Protein AF-R6WRR3-F1 (afdb_monomer_lite)

Sequence (353 aa):
MALAALALTGCIKGSDGVSEEYRRVQGGIMIYNSVTAMQNVAMQPANAGIRLAILLAEAEKQIAASETPDAPITADYLKNLTVKIYGATSDIKLQAMLFGDLTTIEKTSDGWKINYGGSQQQADGFILSGSLQVITGDADQLMDATGEASAWKVMMLEGFGVSSYSSYGSTTADFVMGTSDLQNPMANMTLLYYNGGGSYSISLAGIQAWFKGSEQFKSNWSSALTLTPGSDNGSLAISDTESDSGDEIKDFKVSGTASGDSFYATASELGSLRFSYRLTDGQYRRIIKSSSISSGYGAYAQIVSGTQKCSITSPAGDYSIETYPSPDVEYVWTLSGNYLSVSVKYNVFVYSN

Secondary structure (DSSP, 8-state):
----S--S-S---SSS---HHHHHHHHHHHHHHHHHHHHHHHTHHHHHHHHHHHHHHHHHHHHHTSS-TT----HHHHHH-EE--TT-SS-EEHHHHHH-TT-EEEEETTEEEEEEEEEEE-TTS-EEEEEEEEE-TT-SSTTT-BSGGG-EEEEEPTT-EEEEE-SSTT-EEEEEES-S-TT-TTTT-EEEEEEETTEEEEEEEEE-EEETT--SS--EEEEEEEEE-SSTT----GGGTB-TTSS-B-PEEEEEEEEEEEEEEPTTSSSEEEEEEEEEEEEEEEEE--S--SS---EEEEEEEEEEEEEE-SPTTSS-TTT-S-SEEEEEEEEETTEEEEEEEETTEEEE-

pLDDT: mean 83.17, std 17.33, range [23.75, 98.5]

Structure (mmCIF, N/CA/C/O backbone):
data_AF-R6WRR3-F1
#
_entry.id   AF-R6WRR3-F1
#
loop_
_atom_site.group_PDB
_atom_site.id
_atom_site.type_symbol
_atom_site.label_atom_id
_atom_site.label_alt_id
_atom_site.label_comp_id
_atom_site.label_asym_id
_atom_site.label_entity_id
_atom_site.label_seq_id
_atom_site.pdbx_PDB_ins_code
_atom_site.Cartn_x
_atom_site.Cartn_y
_atom_site.Cartn_z
_atom_site.occupancy
_atom_site.B_iso_or_equiv
_atom_site.auth_seq_id
_atom_site.auth_comp_id
_atom_site.auth_asym_id
_atom_site.auth_atom_id
_atom_site.pdbx_PDB_model_num
ATOM 1 N N . MET A 1 1 ? -7.735 12.074 -9.755 1.00 24.41 1 MET A N 1
ATOM 2 C CA . MET A 1 1 ? -6.369 11.886 -10.291 1.00 24.41 1 MET A CA 1
ATOM 3 C C . MET A 1 1 ? -5.734 10.832 -9.423 1.00 24.41 1 MET A C 1
ATOM 5 O O . MET A 1 1 ? -5.380 11.130 -8.292 1.00 24.41 1 MET A O 1
ATOM 9 N N . ALA A 1 2 ? -5.749 9.595 -9.907 1.00 23.75 2 ALA A N 1
ATOM 10 C CA . ALA A 1 2 ? -5.070 8.500 -9.248 1.00 23.75 2 ALA A CA 1
ATOM 11 C C . ALA A 1 2 ? -3.569 8.782 -9.244 1.00 23.75 2 ALA A C 1
ATOM 13 O O . ALA A 1 2 ? -3.061 9.353 -10.213 1.00 23.75 2 ALA A O 1
ATOM 14 N N . LEU A 1 3 ? -2.856 8.300 -8.227 1.00 27.77 3 LEU A N 1
ATOM 15 C CA . LEU A 1 3 ? -1.440 7.974 -8.372 1.00 27.77 3 LEU A CA 1
ATOM 16 C C . LEU A 1 3 ? -1.340 6.722 -9.265 1.00 27.77 3 LEU A C 1
ATOM 18 O O . LEU A 1 3 ? -0.877 5.653 -8.878 1.00 27.77 3 LEU A O 1
ATOM 22 N N . ALA A 1 4 ? -1.871 6.871 -10.477 1.00 27.20 4 ALA A N 1
ATOM 23 C CA . ALA A 1 4 ? -1.620 6.026 -11.603 1.00 27.20 4 ALA A CA 1
ATOM 24 C C . ALA A 1 4 ? -0.265 6.481 -12.117 1.00 27.20 4 ALA A C 1
ATOM 26 O O . ALA A 1 4 ? -0.120 7.499 -12.795 1.00 27.20 4 ALA A O 1
ATOM 27 N N . ALA A 1 5 ? 0.720 5.657 -11.827 1.00 28.91 5 ALA A N 1
ATOM 28 C CA . ALA A 1 5 ? 1.921 5.459 -12.608 1.00 28.91 5 ALA A CA 1
ATOM 29 C C . ALA A 1 5 ? 1.616 4.971 -14.050 1.00 28.91 5 ALA A C 1
ATOM 31 O O . ALA A 1 5 ? 2.237 4.076 -14.602 1.00 28.91 5 ALA A O 1
ATOM 32 N N . LEU A 1 6 ? 0.600 5.574 -14.652 1.00 32.44 6 LEU A N 1
ATOM 33 C CA . LEU A 1 6 ? 0.058 5.421 -15.987 1.00 32.44 6 LEU A CA 1
ATOM 34 C C . LEU A 1 6 ? -0.527 6.804 -16.296 1.00 32.44 6 LEU A C 1
ATOM 36 O O . LEU A 1 6 ? -1.741 6.923 -16.387 1.00 32.44 6 LEU A O 1
ATOM 40 N N . ALA A 1 7 ? 0.297 7.867 -16.316 1.00 26.59 7 ALA A N 1
ATOM 41 C CA . ALA A 1 7 ? -0.084 9.215 -16.784 1.00 26.59 7 ALA A CA 1
ATOM 42 C C . ALA A 1 7 ? 1.068 10.249 -16.861 1.00 26.59 7 ALA A C 1
ATOM 44 O O . ALA A 1 7 ? 0.856 11.423 -16.576 1.00 26.59 7 ALA A O 1
ATOM 45 N N . LEU A 1 8 ? 2.279 9.876 -17.286 1.00 28.47 8 LEU A N 1
ATOM 46 C CA . LEU A 1 8 ? 3.151 10.829 -18.009 1.00 28.47 8 LEU A CA 1
ATOM 47 C C . LEU A 1 8 ? 3.431 10.348 -19.428 1.00 28.47 8 LEU A C 1
ATOM 49 O O . LEU A 1 8 ? 4.432 10.669 -20.052 1.00 28.47 8 LEU A O 1
ATOM 53 N N . THR A 1 9 ? 2.479 9.604 -19.965 1.00 35.56 9 THR A N 1
ATOM 54 C CA . THR A 1 9 ? 2.347 9.415 -21.395 1.00 35.56 9 THR A CA 1
ATOM 55 C C . THR A 1 9 ? 1.082 10.140 -21.853 1.00 35.56 9 THR A C 1
ATOM 57 O O . THR A 1 9 ? 0.209 9.572 -22.495 1.00 35.56 9 THR A O 1
ATOM 60 N N . GLY A 1 10 ? 0.927 11.409 -21.467 1.00 24.33 10 GLY A N 1
ATOM 61 C CA . GLY A 1 10 ? -0.008 12.280 -22.164 1.00 24.33 10 GLY A CA 1
ATOM 62 C C . GLY A 1 10 ? 0.508 12.432 -23.589 1.00 24.33 10 GLY A C 1
ATOM 63 O O . GLY A 1 10 ? 1.549 13.043 -23.780 1.00 24.33 10 GLY A O 1
ATOM 64 N N . CYS A 1 11 ? -0.171 11.807 -24.552 1.00 31.69 11 CYS A N 1
ATOM 65 C CA . CYS A 1 11 ? -0.067 12.053 -25.989 1.00 31.69 11 CYS A CA 1
ATOM 66 C C . CYS A 1 11 ? 1.307 12.559 -26.467 1.00 31.69 11 CYS A C 1
ATOM 68 O O . CYS A 1 11 ? 1.453 13.744 -26.767 1.00 31.69 11 CYS A O 1
ATOM 70 N N . ILE A 1 12 ? 2.286 11.668 -26.652 1.00 38.12 12 ILE A N 1
ATOM 71 C CA . ILE A 1 12 ? 3.377 11.969 -27.586 1.00 38.12 12 ILE A CA 1
ATOM 72 C C . ILE A 1 12 ? 2.767 11.865 -28.987 1.00 38.12 12 ILE A C 1
ATOM 74 O O . ILE A 1 12 ? 2.904 10.865 -29.688 1.00 38.12 12 ILE A O 1
ATOM 78 N N . LYS A 1 13 ? 2.036 12.909 -29.397 1.00 27.09 13 LYS A N 1
ATOM 79 C CA . LYS A 1 13 ? 2.038 13.256 -30.812 1.00 27.09 13 LYS A CA 1
ATOM 80 C C . LYS A 1 13 ? 3.497 13.547 -31.131 1.00 27.09 13 LYS A C 1
ATOM 82 O O . LYS A 1 13 ? 4.142 14.318 -30.424 1.00 27.09 13 LYS A O 1
ATOM 87 N N . GLY A 1 14 ? 4.025 12.861 -32.138 1.00 34.06 14 GLY A N 1
ATOM 88 C CA . GLY A 1 14 ? 5.332 13.194 -32.676 1.00 34.06 14 GLY A CA 1
ATOM 89 C C . GLY A 1 14 ? 5.425 14.694 -32.966 1.00 34.06 14 GLY A C 1
ATOM 90 O O . GLY A 1 14 ? 4.416 15.339 -33.256 1.00 34.06 14 GLY A O 1
ATOM 91 N N . SER A 1 15 ? 6.658 15.194 -32.913 1.00 42.56 15 SER A N 1
ATOM 92 C CA . SER A 1 15 ? 7.111 16.556 -33.239 1.00 42.56 15 SER A CA 1
ATOM 93 C C . SER A 1 15 ? 6.748 17.694 -32.259 1.00 42.56 15 SER A C 1
ATOM 95 O O . SER A 1 15 ? 5.588 17.994 -32.003 1.00 42.56 15 SER A O 1
ATOM 97 N N . ASP A 1 16 ? 7.829 18.343 -31.799 1.00 41.06 16 ASP A N 1
ATOM 98 C CA . ASP A 1 16 ? 7.970 19.760 -31.428 1.00 41.06 16 ASP A CA 1
ATOM 99 C C . ASP A 1 16 ? 7.469 20.203 -30.037 1.00 41.06 16 ASP A C 1
ATOM 101 O O . ASP A 1 16 ? 6.455 20.881 -29.906 1.00 41.06 16 ASP A O 1
ATOM 105 N N . GLY A 1 17 ? 8.224 19.890 -28.970 1.00 50.44 17 GLY A N 1
ATOM 106 C CA . GLY A 1 17 ? 8.012 20.554 -27.667 1.00 50.44 17 GLY A CA 1
ATOM 107 C C . GLY A 1 17 ? 8.568 19.869 -26.415 1.00 50.44 17 GLY A C 1
ATOM 108 O O . GLY A 1 17 ? 8.560 20.468 -25.344 1.00 50.44 17 GLY A O 1
ATOM 109 N N . VAL A 1 18 ? 9.058 18.633 -26.516 1.00 60.31 18 VAL A N 1
ATOM 110 C CA . VAL A 1 18 ? 9.647 17.911 -25.375 1.00 60.31 18 VAL A CA 1
ATOM 111 C C . VAL A 1 18 ? 11.123 18.288 -25.239 1.00 60.31 18 VAL A C 1
ATOM 113 O O . VAL A 1 18 ? 11.863 18.194 -26.219 1.00 60.31 18 VAL A O 1
ATOM 116 N N . SER A 1 19 ? 11.561 18.705 -24.044 1.00 73.88 19 SER A N 1
ATOM 117 C CA . SER A 1 19 ? 12.970 19.048 -23.821 1.00 73.88 19 SER A CA 1
ATOM 118 C C . SER A 1 19 ? 13.870 17.835 -24.073 1.00 73.88 19 SER A C 1
ATOM 120 O O . SER A 1 19 ? 13.523 16.692 -23.767 1.00 73.88 19 SER A O 1
ATOM 122 N N . GLU A 1 20 ? 15.051 18.082 -24.634 1.00 80.69 20 GLU A N 1
ATOM 123 C CA . GLU A 1 20 ? 16.052 17.038 -24.879 1.00 80.69 20 GLU A CA 1
ATOM 124 C C . GLU A 1 20 ? 16.451 16.318 -23.576 1.00 80.69 20 GLU A C 1
ATOM 126 O O . GLU A 1 20 ? 16.682 15.112 -23.563 1.00 80.69 20 GLU A O 1
ATOM 131 N N . GLU A 1 21 ? 16.447 17.040 -22.455 1.00 79.94 21 GLU A N 1
ATOM 132 C CA . GLU A 1 21 ? 16.681 16.493 -21.116 1.00 79.94 21 GLU A CA 1
ATOM 133 C C . GLU A 1 21 ? 15.615 15.469 -20.712 1.00 79.94 21 GLU A C 1
ATOM 135 O O . GLU A 1 21 ? 15.958 14.389 -20.235 1.00 79.94 21 GLU A O 1
ATOM 140 N N . TYR A 1 22 ? 14.335 15.754 -20.974 1.00 84.00 22 TYR A N 1
ATOM 141 C CA . TYR A 1 22 ? 13.255 14.808 -20.702 1.00 84.00 22 TYR A CA 1
ATOM 142 C C . TYR A 1 22 ? 13.396 13.545 -21.556 1.00 84.00 22 TYR A C 1
ATOM 144 O O . TYR A 1 22 ? 13.268 12.433 -21.046 1.00 84.00 22 TYR A O 1
ATOM 152 N N . ARG A 1 23 ? 13.713 13.690 -22.852 1.00 84.81 23 ARG A N 1
ATOM 153 C CA . ARG A 1 23 ? 13.898 12.545 -23.765 1.00 84.81 23 ARG A CA 1
ATOM 154 C C . ARG A 1 23 ? 14.961 11.570 -23.264 1.00 84.81 23 ARG A C 1
ATOM 156 O O . ARG A 1 23 ? 14.775 10.363 -23.374 1.00 84.81 23 ARG A O 1
ATOM 163 N N . ARG A 1 24 ? 16.039 12.082 -22.668 1.00 88.50 24 ARG A N 1
ATOM 164 C CA . ARG A 1 24 ? 17.140 11.267 -22.131 1.00 88.50 24 ARG A CA 1
ATOM 165 C C . ARG A 1 24 ? 16.754 10.439 -20.910 1.00 88.50 24 ARG A C 1
ATOM 167 O O . ARG A 1 24 ? 17.365 9.399 -20.682 1.00 88.50 24 ARG A O 1
ATOM 174 N N . VAL A 1 25 ? 15.742 10.864 -20.154 1.00 90.44 25 VAL A N 1
ATOM 175 C CA . VAL A 1 25 ? 15.254 10.141 -18.970 1.00 90.44 25 VAL A CA 1
ATOM 176 C C . VAL A 1 25 ? 13.992 9.309 -19.229 1.00 90.44 25 VAL A C 1
ATOM 178 O O . VAL A 1 25 ? 13.554 8.596 -18.330 1.00 90.44 25 VAL A O 1
ATOM 181 N N . GLN A 1 26 ? 13.417 9.341 -20.440 1.00 88.56 26 GLN A N 1
ATOM 182 C CA . GLN A 1 26 ? 12.147 8.664 -20.756 1.00 88.56 26 GLN A CA 1
ATOM 183 C C . GLN A 1 26 ? 12.141 7.168 -20.420 1.00 88.56 26 GLN A C 1
ATOM 185 O O . GLN A 1 26 ? 11.168 6.688 -19.838 1.00 88.56 26 GLN A O 1
ATOM 190 N N . GLY A 1 27 ? 13.222 6.442 -20.725 1.00 89.19 27 GLY A N 1
ATOM 191 C CA . GLY A 1 27 ? 13.347 5.022 -20.370 1.00 89.19 27 GLY A CA 1
ATOM 192 C C . GLY A 1 27 ? 13.225 4.794 -18.859 1.00 89.19 27 GLY A C 1
ATOM 193 O O . GLY A 1 27 ? 12.478 3.924 -18.416 1.00 89.19 27 GLY A O 1
ATOM 194 N N . GLY A 1 28 ? 13.866 5.647 -18.055 1.00 92.62 28 GLY A N 1
ATOM 195 C CA . GLY A 1 28 ? 13.747 5.633 -16.598 1.00 92.62 28 GLY A CA 1
ATOM 196 C C . GLY A 1 28 ? 12.338 5.956 -16.112 1.00 92.62 28 GLY A C 1
ATOM 197 O O . GLY A 1 28 ? 11.817 5.265 -15.243 1.00 92.62 28 GLY A O 1
ATOM 198 N N . ILE A 1 29 ? 11.679 6.953 -16.705 1.00 90.75 29 ILE A N 1
ATOM 199 C CA . ILE A 1 29 ? 10.287 7.296 -16.371 1.00 90.75 29 ILE A CA 1
ATOM 200 C C . ILE A 1 29 ? 9.357 6.100 -16.621 1.00 90.75 29 ILE A C 1
ATOM 202 O O . ILE A 1 29 ? 8.478 5.813 -15.809 1.00 90.75 29 ILE A O 1
ATOM 206 N N . MET A 1 30 ? 9.562 5.369 -17.718 1.00 88.56 30 MET A N 1
ATOM 207 C CA . MET A 1 30 ? 8.799 4.155 -18.013 1.00 88.56 30 MET A CA 1
ATOM 208 C C . MET A 1 30 ? 9.059 3.040 -16.993 1.00 88.56 30 MET A C 1
ATOM 210 O O . MET A 1 30 ? 8.100 2.412 -16.553 1.00 88.56 30 MET A O 1
ATOM 214 N N . ILE A 1 31 ? 10.313 2.824 -16.573 1.00 92.94 31 ILE A N 1
ATOM 215 C CA . ILE A 1 31 ? 10.645 1.859 -15.508 1.00 92.94 31 ILE A CA 1
ATOM 216 C C . ILE A 1 31 ? 9.919 2.239 -14.220 1.00 92.94 31 ILE A C 1
ATOM 218 O O . ILE A 1 31 ? 9.183 1.425 -13.669 1.00 92.94 31 ILE A O 1
ATOM 222 N N . TYR A 1 32 ? 10.079 3.485 -13.768 1.00 93.19 32 TYR A N 1
ATOM 223 C CA . TYR A 1 32 ? 9.420 3.986 -12.566 1.00 93.19 32 TYR A CA 1
ATOM 224 C C . TYR A 1 32 ? 7.912 3.751 -12.619 1.00 93.19 32 TYR A C 1
ATOM 226 O O . TYR A 1 32 ? 7.335 3.224 -11.666 1.00 93.19 32 TYR A O 1
ATOM 234 N N . ASN A 1 33 ? 7.286 4.085 -13.749 1.00 88.12 33 ASN A N 1
ATOM 235 C CA . ASN A 1 33 ? 5.852 3.941 -13.929 1.00 88.12 33 ASN A CA 1
ATOM 236 C C . ASN A 1 33 ? 5.399 2.473 -13.823 1.00 88.12 33 ASN A C 1
ATOM 238 O O . ASN A 1 33 ? 4.488 2.153 -13.063 1.00 88.12 33 ASN A O 1
ATOM 242 N N . SER A 1 34 ? 6.080 1.555 -14.510 1.00 88.56 34 SER A N 1
ATOM 243 C CA . SER A 1 34 ? 5.752 0.126 -14.452 1.00 88.56 34 SER A CA 1
ATOM 244 C C . SER A 1 34 ? 5.936 -0.460 -13.048 1.00 88.56 34 SER A C 1
ATOM 246 O O . SER A 1 34 ? 5.066 -1.180 -12.554 1.00 88.56 34 SER A O 1
ATOM 248 N N . VAL A 1 35 ? 7.040 -0.123 -12.369 1.00 94.25 35 VAL A N 1
ATOM 249 C CA . VAL A 1 35 ? 7.323 -0.620 -11.012 1.00 94.25 35 VAL A CA 1
ATOM 250 C C . VAL A 1 35 ? 6.321 -0.077 -9.999 1.00 94.25 35 VAL A C 1
ATOM 252 O O . VAL A 1 35 ? 5.813 -0.827 -9.168 1.00 94.25 35 VAL A O 1
ATOM 255 N N . THR A 1 36 ? 6.008 1.216 -10.056 1.00 90.19 36 THR A N 1
ATOM 256 C CA . THR A 1 36 ? 5.063 1.823 -9.111 1.00 90.19 36 THR A CA 1
ATOM 257 C C . THR A 1 36 ? 3.619 1.415 -9.389 1.00 90.19 36 THR A C 1
ATOM 259 O O . THR A 1 36 ? 2.866 1.242 -8.436 1.00 90.19 36 THR A O 1
ATOM 262 N N . ALA A 1 37 ? 3.233 1.149 -10.642 1.00 87.12 37 ALA A N 1
ATOM 263 C CA . ALA A 1 37 ? 1.945 0.529 -10.953 1.00 87.12 37 ALA A CA 1
ATOM 264 C C . ALA A 1 37 ? 1.827 -0.862 -10.308 1.00 87.12 37 ALA A C 1
ATOM 266 O O . ALA A 1 37 ? 0.841 -1.135 -9.624 1.00 87.12 37 ALA A O 1
ATOM 267 N N . MET A 1 38 ? 2.858 -1.704 -10.454 1.00 88.75 38 MET A N 1
ATOM 268 C CA . MET A 1 38 ? 2.919 -3.022 -9.813 1.00 88.75 38 MET A CA 1
ATOM 269 C C . MET A 1 38 ? 2.831 -2.910 -8.286 1.00 88.75 38 MET A C 1
ATOM 271 O O . MET A 1 38 ? 1.970 -3.536 -7.670 1.00 88.75 38 MET A O 1
ATOM 275 N N . GLN A 1 39 ? 3.662 -2.058 -7.678 1.00 92.31 39 GLN A N 1
ATOM 276 C CA . GLN A 1 39 ? 3.646 -1.820 -6.235 1.00 92.31 39 GLN A CA 1
ATOM 277 C C . GLN A 1 39 ? 2.262 -1.367 -5.753 1.00 92.31 39 GLN A C 1
ATOM 279 O O . GLN A 1 39 ? 1.749 -1.902 -4.775 1.00 92.31 39 GLN A O 1
ATOM 284 N N . ASN A 1 40 ? 1.633 -0.410 -6.437 1.00 89.94 40 ASN A N 1
ATOM 285 C CA . ASN A 1 40 ? 0.354 0.159 -6.017 1.00 89.94 40 ASN A CA 1
ATOM 286 C C . ASN A 1 40 ? -0.807 -0.839 -6.130 1.00 89.94 40 ASN A C 1
ATOM 288 O O . ASN A 1 40 ? -1.689 -0.838 -5.271 1.00 89.94 40 ASN A O 1
ATOM 292 N N . VAL A 1 41 ? -0.799 -1.698 -7.154 1.00 90.62 41 VAL A N 1
ATOM 293 C CA . VAL A 1 41 ? -1.781 -2.784 -7.309 1.00 90.62 41 VAL A CA 1
ATOM 294 C C . VAL A 1 41 ? -1.572 -3.852 -6.230 1.00 90.62 41 VAL A C 1
ATOM 296 O O . VAL A 1 41 ? -2.523 -4.237 -5.553 1.00 90.62 41 VAL A O 1
ATOM 299 N N . ALA A 1 42 ? -0.330 -4.284 -5.997 1.00 91.75 42 ALA A N 1
ATOM 300 C CA . ALA A 1 42 ? -0.026 -5.304 -4.993 1.00 91.75 42 ALA A CA 1
ATOM 301 C C . ALA A 1 42 ? -0.294 -4.843 -3.548 1.00 91.75 42 ALA A C 1
ATOM 303 O O . ALA A 1 42 ? -0.625 -5.656 -2.691 1.00 91.75 42 ALA A O 1
ATOM 304 N N . MET A 1 43 ? -0.183 -3.540 -3.277 1.00 92.69 43 MET A N 1
ATOM 305 C CA . MET A 1 43 ? -0.405 -2.948 -1.954 1.00 92.69 43 MET A CA 1
ATOM 306 C C . MET A 1 43 ? -1.878 -2.808 -1.559 1.00 92.69 43 MET A C 1
ATOM 308 O O . MET A 1 43 ? -2.150 -2.437 -0.421 1.00 92.69 43 MET A O 1
ATOM 312 N N . GLN A 1 44 ? -2.842 -3.089 -2.442 1.00 92.81 44 GLN A N 1
ATOM 313 C CA . GLN A 1 44 ? -4.265 -2.866 -2.144 1.00 92.81 44 GLN A CA 1
ATOM 314 C C . GLN A 1 44 ? -4.760 -3.563 -0.858 1.00 92.81 44 GLN A C 1
ATOM 316 O O . GLN A 1 44 ? -5.428 -2.898 -0.060 1.00 92.81 44 GLN A O 1
ATOM 321 N N . PRO A 1 45 ? -4.389 -4.827 -0.560 1.00 93.38 45 PRO A N 1
ATOM 322 C CA . PRO A 1 45 ? -4.754 -5.456 0.709 1.00 93.38 45 PRO A CA 1
ATOM 323 C C . PRO A 1 45 ? -4.116 -4.758 1.922 1.00 93.38 45 PRO A C 1
ATOM 325 O O . PRO A 1 45 ? -4.799 -4.485 2.908 1.00 93.38 45 PRO A O 1
ATOM 328 N N . ALA A 1 46 ? -2.833 -4.389 1.841 1.00 94.81 46 ALA A N 1
ATOM 329 C CA . ALA A 1 46 ? -2.156 -3.643 2.904 1.00 94.81 46 ALA A CA 1
ATOM 330 C C . ALA A 1 46 ? -2.809 -2.277 3.147 1.00 94.81 46 ALA A C 1
ATOM 332 O O . ALA A 1 46 ? -3.085 -1.920 4.290 1.00 94.81 46 ALA A O 1
ATOM 333 N N . ASN A 1 47 ? -3.119 -1.539 2.079 1.00 93.12 47 ASN A N 1
ATOM 334 C CA . ASN A 1 47 ? -3.793 -0.246 2.159 1.00 93.12 47 ASN A CA 1
ATOM 335 C C . ASN A 1 47 ? -5.149 -0.371 2.863 1.00 93.12 47 ASN A C 1
ATOM 337 O O . ASN A 1 47 ? -5.471 0.455 3.713 1.00 93.12 47 ASN A O 1
ATOM 341 N N . ALA A 1 48 ? -5.932 -1.404 2.544 1.00 93.88 48 ALA A N 1
ATOM 342 C CA . ALA A 1 48 ? -7.212 -1.655 3.196 1.00 93.88 48 ALA A CA 1
ATOM 343 C C . ALA A 1 48 ? -7.057 -1.970 4.691 1.00 93.88 48 ALA A C 1
ATOM 345 O O . ALA A 1 48 ? -7.769 -1.390 5.510 1.00 93.88 48 ALA A O 1
ATOM 346 N N . GLY A 1 49 ? -6.103 -2.834 5.052 1.00 96.38 49 GLY A N 1
ATOM 347 C CA . GLY A 1 49 ? -5.833 -3.171 6.450 1.00 96.38 49 GLY A CA 1
ATOM 348 C C . GLY A 1 49 ? -5.335 -1.977 7.269 1.00 96.38 49 GLY A C 1
ATOM 349 O O . GLY A 1 49 ? -5.824 -1.756 8.372 1.00 96.38 49 GLY A O 1
ATOM 350 N N . ILE A 1 50 ? -4.446 -1.145 6.714 1.00 95.62 50 ILE A N 1
ATOM 351 C CA . ILE A 1 50 ? -3.981 0.085 7.375 1.00 95.62 50 ILE A CA 1
ATOM 352 C C . ILE A 1 50 ? -5.113 1.110 7.512 1.00 95.62 50 ILE A C 1
ATOM 354 O O . ILE A 1 50 ? -5.257 1.716 8.570 1.00 95.62 50 ILE A O 1
ATOM 358 N N . ARG A 1 51 ? -5.963 1.290 6.492 1.00 93.88 51 ARG A N 1
ATOM 359 C CA . ARG A 1 51 ? -7.151 2.161 6.593 1.00 93.88 51 ARG A CA 1
ATOM 360 C C . ARG A 1 51 ? -8.113 1.678 7.676 1.00 93.88 51 ARG A C 1
ATOM 362 O O . ARG A 1 51 ? -8.660 2.498 8.405 1.00 93.88 51 ARG A O 1
ATOM 369 N N . LEU A 1 52 ? -8.298 0.365 7.807 1.00 97.19 52 LEU A N 1
ATOM 370 C CA . LEU A 1 52 ? -9.112 -0.202 8.877 1.00 97.19 52 LEU A CA 1
ATOM 371 C C . LEU A 1 52 ? -8.460 0.048 10.242 1.00 97.19 52 LEU A C 1
ATOM 373 O O . LEU A 1 52 ? -9.148 0.477 11.158 1.00 97.19 52 LEU A O 1
ATOM 377 N N . ALA A 1 53 ? -7.146 -0.143 10.368 1.00 97.19 53 ALA A N 1
ATOM 378 C CA . ALA A 1 53 ? -6.416 0.146 11.601 1.00 97.19 53 ALA A CA 1
ATOM 379 C C . ALA A 1 53 ? -6.527 1.624 12.014 1.00 97.19 53 ALA A C 1
ATOM 381 O O . ALA A 1 53 ? -6.751 1.915 13.180 1.00 97.19 53 ALA A O 1
ATOM 382 N N . ILE A 1 54 ? -6.450 2.557 11.059 1.00 94.88 54 ILE A N 1
ATOM 383 C CA . ILE A 1 54 ? -6.691 3.990 11.293 1.00 94.88 54 ILE A CA 1
ATOM 384 C C . ILE A 1 54 ? -8.119 4.235 11.800 1.00 94.88 54 ILE A C 1
ATOM 386 O O . ILE A 1 54 ? -8.324 4.979 12.758 1.00 94.88 54 ILE A O 1
ATOM 390 N N . LEU A 1 55 ? -9.110 3.614 11.154 1.00 95.62 55 LEU A N 1
ATOM 391 C CA . LEU A 1 55 ? -10.519 3.746 11.521 1.00 95.62 55 LEU A CA 1
ATOM 392 C C . LEU A 1 55 ? -10.787 3.218 12.942 1.00 95.62 55 LEU A C 1
ATOM 394 O O . LEU A 1 55 ? -11.507 3.858 13.704 1.00 95.62 55 LEU A O 1
ATOM 398 N N . LEU A 1 56 ? -10.184 2.082 13.300 1.00 97.44 56 LEU A N 1
ATOM 399 C CA . LEU A 1 56 ? -10.292 1.462 14.622 1.00 97.44 56 LEU A CA 1
ATOM 400 C C . LEU A 1 56 ? -9.544 2.248 15.704 1.00 97.44 56 LEU A C 1
ATOM 402 O O . LEU A 1 56 ? -10.075 2.395 16.801 1.00 97.44 56 LEU A O 1
ATOM 406 N N . ALA A 1 57 ? -8.370 2.799 15.391 1.00 96.12 57 ALA A N 1
ATOM 407 C CA . ALA A 1 57 ? -7.597 3.610 16.329 1.00 96.12 57 ALA A CA 1
ATOM 408 C C . ALA A 1 57 ? -8.314 4.922 16.674 1.00 96.12 57 ALA A C 1
ATOM 410 O O . ALA A 1 57 ? -8.337 5.341 17.830 1.00 96.12 57 ALA A O 1
ATOM 411 N N . GLU A 1 58 ? -8.940 5.569 15.685 1.00 95.69 58 GLU A N 1
ATOM 412 C CA . GLU A 1 58 ? -9.761 6.75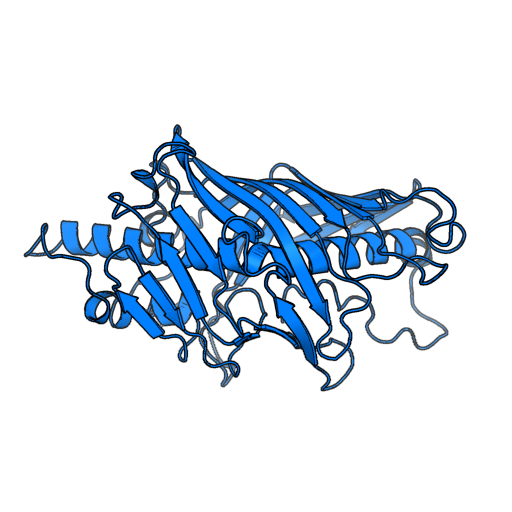3 15.945 1.00 95.69 58 GLU A CA 1
ATOM 413 C C . GLU A 1 58 ? -11.016 6.400 16.757 1.00 95.69 58 GLU A C 1
ATOM 415 O O . GLU A 1 58 ? -11.365 7.129 17.684 1.00 95.69 58 GLU A O 1
ATOM 420 N N . ALA A 1 59 ? -11.673 5.276 16.445 1.00 96.81 59 ALA A N 1
ATOM 421 C CA . ALA A 1 59 ? -12.842 4.820 17.189 1.00 96.81 59 ALA A CA 1
ATOM 422 C C . ALA A 1 59 ? -12.521 4.579 18.671 1.00 96.81 59 ALA A C 1
ATOM 424 O O . ALA A 1 59 ? -13.217 5.102 19.538 1.00 96.81 59 ALA A O 1
ATOM 425 N N . GLU A 1 60 ? -11.443 3.847 18.949 1.00 95.94 60 GLU A N 1
ATOM 426 C CA . GLU A 1 60 ? -10.956 3.567 20.303 1.00 95.94 60 GLU A CA 1
ATOM 427 C C . GLU A 1 60 ? -10.718 4.853 21.087 1.00 95.94 60 GLU A C 1
ATOM 429 O O . GLU A 1 60 ? -11.216 5.028 22.196 1.00 95.94 60 GLU A O 1
ATOM 434 N N . LYS A 1 61 ? -10.012 5.805 20.473 1.00 94.44 61 LYS A N 1
ATOM 435 C CA . LYS A 1 61 ? -9.695 7.079 21.109 1.00 94.44 61 LYS A CA 1
ATOM 436 C C . LYS A 1 61 ? -10.949 7.882 21.460 1.00 94.44 61 LYS A C 1
ATOM 438 O O . LYS A 1 61 ? -11.018 8.466 22.541 1.00 94.44 61 LYS A O 1
ATOM 443 N N . GLN A 1 62 ? -11.935 7.929 20.564 1.00 95.38 62 GLN A N 1
ATOM 444 C CA . GLN A 1 62 ? -13.186 8.643 20.824 1.00 95.38 62 GLN A CA 1
ATOM 445 C C . GLN A 1 62 ? -14.045 7.939 21.882 1.00 95.38 62 GLN A C 1
ATOM 447 O O . GLN A 1 62 ? -14.636 8.616 22.724 1.00 95.38 62 GLN A O 1
ATOM 452 N N . ILE A 1 63 ? -14.086 6.603 21.885 1.00 95.38 63 ILE A N 1
ATOM 453 C CA . ILE A 1 63 ? -14.790 5.816 22.906 1.00 95.38 63 ILE A CA 1
ATOM 454 C C . ILE A 1 63 ? -14.140 6.013 24.275 1.00 95.38 63 ILE A C 1
ATOM 456 O O . ILE A 1 63 ? -14.852 6.335 25.224 1.00 95.38 63 ILE A O 1
ATOM 460 N N . ALA A 1 64 ? -12.812 5.933 24.369 1.00 93.81 64 ALA A N 1
ATOM 461 C CA . ALA A 1 64 ? -12.064 6.144 25.608 1.00 93.81 64 ALA A CA 1
ATOM 462 C C . ALA A 1 64 ? -12.297 7.539 26.224 1.00 93.81 64 ALA A C 1
ATOM 464 O O . ALA A 1 64 ? -12.199 7.709 27.438 1.00 93.81 64 ALA A O 1
ATOM 465 N N . ALA A 1 65 ? -12.630 8.536 25.398 1.00 93.31 65 ALA A N 1
ATOM 466 C CA . ALA A 1 65 ? -12.983 9.890 25.828 1.00 93.31 65 ALA A CA 1
ATOM 467 C C . ALA A 1 65 ? -14.494 10.102 26.075 1.00 93.31 65 ALA A C 1
ATOM 469 O O . ALA A 1 65 ? -14.904 11.202 26.450 1.00 93.31 65 ALA A O 1
ATOM 470 N N . SER A 1 66 ? -15.328 9.086 25.836 1.00 92.81 66 SER A N 1
ATOM 471 C CA . SER A 1 66 ? -16.787 9.156 25.960 1.00 92.81 66 SER A CA 1
ATOM 472 C C . SER A 1 66 ? -17.284 8.828 27.375 1.00 92.81 66 SER A C 1
ATOM 474 O O . SER A 1 66 ? -16.522 8.447 28.260 1.00 92.81 66 SER A O 1
ATOM 476 N N . GLU A 1 67 ? -18.599 8.933 27.590 1.00 89.25 67 GLU A N 1
ATOM 477 C CA . GLU A 1 67 ? -19.249 8.503 28.838 1.00 89.25 67 GLU A CA 1
ATOM 478 C C . GLU A 1 67 ? -19.226 6.974 29.039 1.00 89.25 67 GLU A C 1
ATOM 480 O O . GLU A 1 67 ? -19.488 6.496 30.143 1.00 89.25 67 GLU A O 1
ATOM 485 N N . THR A 1 68 ? -18.889 6.202 27.997 1.00 88.94 68 THR A N 1
ATOM 486 C CA . THR A 1 68 ? -18.774 4.735 28.034 1.00 88.94 68 THR A CA 1
ATOM 487 C C . THR A 1 68 ? -17.411 4.268 27.497 1.00 88.94 68 THR A C 1
ATOM 489 O O . THR A 1 68 ? -17.357 3.748 26.381 1.00 88.94 68 THR A O 1
ATOM 492 N N . PRO A 1 69 ? -16.315 4.425 28.266 1.00 87.50 69 PRO A N 1
ATOM 493 C CA . PRO A 1 69 ? -14.947 4.146 27.809 1.00 87.50 69 PRO A CA 1
ATOM 494 C C . PRO A 1 69 ? -14.662 2.701 27.386 1.00 87.50 69 PRO A C 1
ATOM 496 O O . PRO A 1 69 ? -13.731 2.476 26.628 1.00 87.50 69 PRO A O 1
ATOM 499 N N . ASP A 1 70 ? -15.478 1.745 27.835 1.00 88.69 70 ASP A N 1
ATOM 500 C CA . ASP A 1 70 ? -15.310 0.312 27.550 1.00 88.69 70 ASP A CA 1
ATOM 501 C C . ASP A 1 70 ? -16.331 -0.213 26.520 1.00 88.69 70 ASP A C 1
ATOM 503 O O . ASP A 1 70 ? -16.583 -1.419 26.424 1.00 88.69 70 ASP A O 1
ATOM 507 N N . ALA A 1 71 ? -17.011 0.681 25.791 1.00 90.69 71 ALA A N 1
ATOM 508 C CA . ALA A 1 71 ? -17.987 0.265 24.791 1.00 90.69 71 ALA A CA 1
ATOM 509 C C . ALA A 1 71 ? -17.289 -0.472 23.631 1.00 90.69 71 ALA A C 1
ATOM 511 O O . ALA A 1 71 ? -16.311 0.034 23.084 1.00 90.69 71 ALA A O 1
ATOM 512 N N . PRO A 1 72 ? -17.795 -1.639 23.193 1.00 91.56 72 PRO A N 1
ATOM 513 C CA . PRO A 1 72 ? -17.177 -2.363 22.092 1.00 91.56 72 PRO A CA 1
ATOM 514 C C . PRO A 1 72 ? -17.304 -1.578 20.782 1.00 91.56 72 PRO A C 1
ATOM 516 O O . PRO A 1 72 ? -18.367 -1.037 20.462 1.00 91.56 72 PRO A O 1
ATOM 519 N N . ILE A 1 73 ? -16.245 -1.590 19.969 1.00 94.56 73 ILE A N 1
ATOM 520 C CA . ILE A 1 73 ? -16.285 -1.013 18.623 1.00 94.56 73 ILE A CA 1
ATOM 521 C C . ILE A 1 73 ? -17.187 -1.877 17.730 1.00 94.56 73 ILE A C 1
ATOM 523 O O . ILE A 1 73 ? -16.885 -3.034 17.427 1.00 94.56 73 ILE A O 1
ATOM 527 N N . THR A 1 74 ? -18.295 -1.298 17.267 1.00 95.00 74 THR A N 1
ATOM 528 C CA . THR A 1 74 ? -19.258 -1.957 16.370 1.00 95.00 74 THR A CA 1
ATOM 529 C C . THR A 1 74 ? -19.173 -1.409 14.947 1.00 95.00 74 THR A C 1
ATOM 531 O O . THR A 1 74 ? -18.767 -0.268 14.730 1.00 95.00 74 THR A O 1
ATOM 534 N N . ALA A 1 75 ? -19.617 -2.194 13.960 1.00 95.06 75 ALA A N 1
ATOM 535 C CA . ALA A 1 75 ? -19.714 -1.733 12.571 1.00 95.06 75 ALA A CA 1
ATOM 536 C C . ALA A 1 75 ? -20.606 -0.481 12.425 1.00 95.06 75 ALA A C 1
ATOM 538 O O . ALA A 1 75 ? -20.278 0.430 11.665 1.00 95.06 75 ALA A O 1
ATOM 539 N N . ASP A 1 76 ? -21.696 -0.399 13.196 1.00 95.12 76 ASP A N 1
ATOM 540 C CA . ASP A 1 76 ? -22.581 0.770 13.208 1.00 95.12 76 ASP A CA 1
ATOM 541 C C . ASP A 1 76 ? -21.903 2.012 13.797 1.00 95.12 76 ASP A C 1
ATOM 543 O O . ASP A 1 76 ? -22.133 3.121 13.307 1.00 95.12 76 ASP A O 1
ATOM 547 N N . TYR A 1 77 ? -21.039 1.844 14.803 1.00 95.44 77 TYR A N 1
ATOM 548 C CA . TYR A 1 77 ? -20.224 2.940 15.321 1.00 95.44 77 TYR A CA 1
ATOM 549 C C . TYR A 1 77 ? -19.248 3.446 14.251 1.00 95.44 77 TYR A C 1
ATOM 551 O O . TYR A 1 77 ? -19.253 4.632 13.930 1.00 95.44 77 TYR A O 1
ATOM 559 N N . LEU A 1 78 ? -18.493 2.545 13.609 1.00 95.81 78 LEU A N 1
ATOM 560 C CA . LEU A 1 78 ? -17.530 2.903 12.558 1.00 95.81 78 LEU A CA 1
ATOM 561 C C . LEU A 1 78 ? -18.174 3.635 11.372 1.00 95.81 78 LEU A C 1
ATOM 563 O O . LEU A 1 78 ? -17.618 4.605 10.855 1.00 95.81 78 LEU A O 1
ATOM 567 N N . LYS A 1 79 ? -19.381 3.216 10.978 1.00 93.44 79 LYS A N 1
ATOM 568 C CA . LYS A 1 79 ? -20.155 3.836 9.895 1.00 93.44 79 LYS A CA 1
ATOM 569 C C . LYS A 1 79 ? -20.547 5.288 10.187 1.00 93.44 79 LYS A C 1
ATOM 571 O O . LYS A 1 79 ? -20.708 6.082 9.256 1.00 93.44 79 LYS A O 1
ATOM 576 N N . ASN A 1 80 ? -20.742 5.620 11.462 1.00 93.31 80 ASN A N 1
ATOM 577 C CA . ASN A 1 80 ? -21.165 6.944 11.912 1.00 93.31 80 ASN A CA 1
ATOM 578 C C . ASN A 1 80 ? -20.025 7.768 12.523 1.00 93.31 80 ASN A C 1
ATOM 580 O O . ASN A 1 80 ? -20.252 8.925 12.864 1.00 93.31 80 ASN A O 1
ATOM 584 N N . LEU A 1 81 ? -18.819 7.204 12.624 1.00 94.25 81 LEU A N 1
ATOM 585 C CA . LEU A 1 81 ? -17.647 7.877 13.163 1.00 94.25 81 LEU A CA 1
ATOM 586 C C . LEU A 1 81 ? -17.285 9.097 12.314 1.00 94.25 81 LEU A C 1
ATOM 588 O O . LEU A 1 81 ? -17.035 8.996 11.104 1.00 94.25 81 LEU A O 1
ATOM 592 N N . THR A 1 82 ? -17.231 10.251 12.968 1.00 92.94 82 THR A N 1
ATOM 593 C CA . THR A 1 82 ? -16.863 11.519 12.349 1.00 92.94 82 THR A CA 1
ATOM 594 C C . THR A 1 82 ? -15.604 12.097 12.973 1.00 92.94 82 THR A C 1
ATOM 596 O O . THR A 1 82 ? -15.347 11.927 14.162 1.00 92.94 82 THR A O 1
ATOM 599 N N . VAL A 1 83 ? -14.831 12.809 12.160 1.00 88.44 83 VAL A N 1
ATOM 600 C CA . VAL A 1 83 ? -13.624 13.521 12.584 1.00 88.44 83 VAL A CA 1
ATOM 601 C C . VAL A 1 83 ? -13.672 14.960 12.104 1.00 88.44 83 VAL A C 1
ATOM 603 O O . VAL A 1 83 ? -14.187 15.254 11.019 1.00 88.44 83 VAL A O 1
ATOM 606 N N . LYS A 1 84 ? -13.109 15.856 12.907 1.00 85.00 84 LYS A N 1
ATOM 607 C CA . LYS A 1 84 ? -12.806 17.215 12.475 1.00 85.00 84 LYS A CA 1
ATOM 608 C C . LYS A 1 84 ? -11.478 17.204 11.750 1.00 85.00 84 LYS A C 1
ATOM 610 O O . LYS A 1 84 ? -10.559 16.487 12.135 1.00 85.00 84 LYS A O 1
ATOM 615 N N . ILE A 1 85 ? -11.424 17.941 10.648 1.00 78.75 85 ILE A N 1
ATOM 616 C CA . ILE A 1 85 ? -10.189 18.114 9.907 1.00 78.75 85 ILE A CA 1
ATOM 617 C C . ILE A 1 85 ? -10.062 19.565 9.462 1.00 78.75 85 ILE A C 1
ATOM 619 O O . ILE A 1 85 ? -11.042 20.180 9.026 1.00 78.75 85 ILE A O 1
ATOM 623 N N . TYR A 1 86 ? -8.848 20.100 9.539 1.00 75.56 86 TYR A N 1
ATOM 624 C CA . TYR A 1 86 ? -8.543 21.435 9.062 1.00 75.56 86 TYR A CA 1
ATOM 625 C C . TYR A 1 86 ? -8.956 21.635 7.594 1.00 75.56 86 TYR A C 1
ATOM 627 O O . TYR A 1 86 ? -8.759 20.783 6.728 1.00 75.56 86 TYR A O 1
ATOM 635 N N . GLY A 1 87 ? -9.563 22.787 7.305 1.00 72.06 87 GLY A N 1
ATOM 636 C CA . GLY A 1 87 ? -10.051 23.130 5.966 1.00 72.06 87 GLY A CA 1
ATOM 637 C C . GLY A 1 87 ? -11.364 22.448 5.553 1.00 72.06 87 GLY A C 1
ATOM 638 O O . GLY A 1 87 ? -11.891 22.763 4.481 1.00 72.06 87 GLY A O 1
ATOM 639 N N . ALA A 1 88 ? -11.927 21.562 6.382 1.00 75.31 88 ALA A N 1
ATOM 640 C CA . ALA A 1 88 ? -13.269 21.023 6.190 1.00 75.31 88 ALA A CA 1
ATOM 641 C C . ALA A 1 88 ? -14.332 21.978 6.760 1.00 75.31 88 ALA A C 1
ATOM 643 O O . ALA A 1 88 ? -14.183 22.537 7.842 1.00 75.31 88 ALA A O 1
ATOM 644 N N . THR A 1 89 ? -15.439 22.155 6.037 1.00 75.38 89 THR A N 1
ATOM 645 C CA . THR A 1 89 ? -16.566 23.006 6.467 1.00 75.38 89 THR A CA 1
ATOM 646 C C . THR A 1 89 ? -17.535 22.302 7.423 1.00 75.38 89 THR A C 1
ATOM 648 O O . THR A 1 89 ? -18.432 22.940 7.967 1.00 75.38 89 THR A O 1
ATOM 651 N N . SER A 1 90 ? -17.398 20.986 7.582 1.00 82.88 90 SER A N 1
ATOM 652 C CA . SER A 1 90 ? -18.182 20.138 8.481 1.00 82.88 90 SER A CA 1
ATOM 653 C C . SER A 1 90 ? -17.361 18.918 8.878 1.00 82.88 90 SER A C 1
ATOM 655 O O . SER A 1 90 ? -16.429 18.545 8.161 1.00 82.88 90 SER A O 1
ATOM 657 N N . ASP A 1 91 ? -17.769 18.258 9.958 1.00 86.69 91 ASP A N 1
ATOM 658 C CA . ASP A 1 91 ? -17.202 16.976 10.360 1.00 86.69 91 ASP A CA 1
ATOM 659 C C . ASP A 1 91 ? -17.310 15.960 9.208 1.00 86.69 91 ASP A C 1
ATOM 661 O O . ASP A 1 91 ? -18.314 15.895 8.486 1.00 86.69 91 ASP A O 1
ATOM 665 N N . ILE A 1 92 ? -16.246 15.184 9.015 1.00 84.94 92 ILE A N 1
ATOM 666 C CA . ILE A 1 92 ? -16.109 14.236 7.910 1.00 84.94 92 ILE A CA 1
ATOM 667 C C . ILE A 1 92 ? -16.370 12.829 8.432 1.00 84.94 92 ILE A C 1
ATOM 669 O O . ILE A 1 92 ? -15.795 12.420 9.437 1.00 84.94 92 ILE A O 1
ATOM 673 N N . LYS A 1 93 ? -17.188 12.051 7.715 1.00 89.50 93 LYS A N 1
ATOM 674 C CA . LYS A 1 93 ? -17.346 10.615 7.983 1.00 89.50 93 LYS A CA 1
ATOM 675 C C . LYS A 1 93 ? -16.049 9.881 7.660 1.00 89.50 93 LYS A C 1
ATOM 677 O O . LYS A 1 93 ? -15.665 9.793 6.491 1.00 89.50 93 LYS A O 1
ATOM 682 N N . LEU A 1 94 ? -15.390 9.332 8.678 1.00 89.06 94 LEU A N 1
ATOM 683 C CA . LEU A 1 94 ? -14.043 8.782 8.530 1.00 89.06 94 LEU A CA 1
ATOM 684 C C . LEU A 1 94 ? -14.019 7.552 7.614 1.00 89.06 94 LEU A C 1
ATOM 686 O O . LEU A 1 94 ? -13.170 7.468 6.728 1.00 89.06 94 LEU A O 1
ATOM 690 N N . GLN A 1 95 ? -14.984 6.636 7.754 1.00 90.88 95 GLN A N 1
ATOM 691 C CA . GLN A 1 95 ? -15.083 5.468 6.870 1.00 90.88 95 GLN A CA 1
ATOM 692 C C . GLN A 1 95 ? -15.217 5.885 5.398 1.00 90.88 95 GLN A C 1
ATOM 694 O O . GLN A 1 95 ? -14.495 5.366 4.549 1.00 90.88 95 GLN A O 1
ATOM 699 N N . ALA A 1 96 ? -16.091 6.850 5.099 1.00 85.75 96 ALA A N 1
ATOM 700 C CA . ALA A 1 96 ? -16.278 7.353 3.740 1.00 85.75 96 ALA A CA 1
ATOM 701 C C . ALA A 1 96 ? -15.008 8.022 3.196 1.00 85.75 96 ALA A C 1
ATOM 703 O O . ALA A 1 96 ? -14.641 7.805 2.046 1.00 85.75 96 ALA A O 1
ATOM 704 N N . MET A 1 97 ? -14.289 8.776 4.030 1.00 83.69 97 MET A N 1
ATOM 705 C CA . MET A 1 97 ? -13.025 9.398 3.635 1.00 83.69 97 MET A CA 1
ATOM 706 C C . MET A 1 97 ? -11.940 8.366 3.282 1.00 83.69 97 MET A C 1
ATOM 708 O O . MET A 1 97 ? -11.164 8.583 2.351 1.00 83.69 97 MET A O 1
ATOM 712 N N . LEU A 1 98 ? -11.862 7.261 4.030 1.00 85.94 98 LEU A N 1
ATOM 713 C CA . LEU A 1 98 ? -10.831 6.233 3.853 1.00 85.94 98 LEU A CA 1
ATOM 714 C C . LEU A 1 98 ? -11.170 5.229 2.740 1.00 85.94 98 LEU A C 1
ATOM 716 O O . LEU A 1 98 ? -10.269 4.766 2.039 1.00 85.94 98 LEU A O 1
ATOM 720 N N . PHE A 1 99 ? -12.451 4.894 2.574 1.00 86.31 99 PHE A N 1
ATOM 721 C CA . PHE A 1 99 ? -12.911 3.782 1.735 1.00 86.31 99 PHE A CA 1
ATOM 722 C C . PHE A 1 99 ? -13.946 4.168 0.660 1.00 86.31 99 PHE A C 1
ATOM 724 O O . PHE A 1 99 ? -14.398 3.318 -0.108 1.00 86.31 99 PHE A O 1
ATOM 731 N N . GLY A 1 100 ? -14.372 5.426 0.594 1.00 81.62 100 GLY A N 1
ATOM 732 C CA . GLY A 1 100 ? -15.500 5.846 -0.239 1.00 81.62 100 GLY A CA 1
ATOM 733 C C . GLY A 1 100 ? -16.869 5.461 0.341 1.00 81.62 100 GLY A C 1
ATOM 734 O O . GLY A 1 100 ? -16.995 4.609 1.222 1.00 81.62 100 GLY A O 1
ATOM 735 N N . ASP A 1 101 ? -17.917 6.104 -0.172 1.00 78.81 101 ASP A N 1
ATOM 736 C CA . ASP A 1 101 ? -19.290 6.020 0.348 1.00 78.81 101 ASP A CA 1
ATOM 737 C C . ASP A 1 101 ? -19.981 4.663 0.112 1.00 78.81 101 ASP A C 1
ATOM 739 O O . ASP A 1 101 ? -20.951 4.341 0.797 1.00 78.81 101 ASP A O 1
ATOM 743 N N . LEU A 1 102 ? -19.520 3.869 -0.862 1.00 83.94 102 LEU A N 1
ATOM 744 C CA . LEU A 1 102 ? -20.112 2.566 -1.209 1.00 83.94 102 LEU A CA 1
ATOM 745 C C . LEU A 1 102 ? -19.419 1.365 -0.558 1.00 83.94 102 LEU A C 1
ATOM 747 O O . LEU A 1 102 ? -19.753 0.224 -0.881 1.00 83.94 102 LEU A O 1
ATOM 751 N N . THR A 1 103 ? -18.461 1.599 0.335 1.00 90.56 103 THR A N 1
ATOM 752 C CA . THR A 1 103 ? -17.781 0.517 1.051 1.00 90.56 103 THR A CA 1
ATOM 753 C C . THR A 1 103 ? -18.512 0.188 2.345 1.00 90.56 103 THR A C 1
ATOM 755 O O . THR A 1 103 ? -18.795 1.080 3.150 1.00 90.56 103 THR A O 1
ATOM 758 N N . THR A 1 104 ? -18.782 -1.099 2.578 1.00 94.94 104 THR A N 1
ATOM 759 C CA . THR A 1 104 ? -19.313 -1.589 3.858 1.00 94.94 104 THR A CA 1
ATOM 760 C C . THR A 1 104 ? -18.237 -2.321 4.648 1.00 94.94 104 THR A C 1
ATOM 762 O O . THR A 1 104 ? -17.371 -2.989 4.081 1.00 94.94 104 THR A O 1
ATOM 765 N N . ILE A 1 105 ? -18.290 -2.172 5.971 1.00 97.25 105 ILE A N 1
ATOM 766 C CA . ILE A 1 105 ? -17.403 -2.846 6.917 1.00 97.25 105 ILE A CA 1
ATOM 767 C C . ILE A 1 105 ? -18.286 -3.625 7.883 1.00 97.25 105 ILE A C 1
ATOM 769 O O . ILE A 1 105 ? -19.228 -3.076 8.451 1.00 97.25 105 ILE A O 1
ATOM 773 N N . GLU A 1 106 ? -17.991 -4.906 8.048 1.00 97.19 106 GLU A N 1
ATOM 774 C CA . GLU A 1 106 ? -18.759 -5.841 8.866 1.00 97.19 106 GLU A CA 1
ATOM 775 C C . GLU A 1 106 ? -17.828 -6.488 9.890 1.00 97.19 106 GLU A C 1
ATOM 777 O O . GLU A 1 106 ? -16.715 -6.899 9.552 1.00 97.19 106 GLU A O 1
ATOM 782 N N . LYS A 1 107 ? -18.271 -6.600 11.146 1.00 95.25 107 LYS A N 1
ATOM 783 C CA . LYS A 1 107 ? -17.554 -7.398 12.146 1.00 95.25 107 LYS A CA 1
ATOM 784 C C . LYS A 1 107 ? -17.797 -8.879 11.844 1.00 95.25 107 LYS A C 1
ATOM 786 O O . LYS A 1 107 ? -18.919 -9.287 11.553 1.00 95.25 107 LYS A O 1
ATOM 791 N N . THR A 1 108 ? -16.742 -9.674 11.919 1.00 94.25 108 THR A N 1
ATOM 792 C CA . THR A 1 108 ? -16.768 -11.137 11.767 1.00 94.25 108 THR A CA 1
ATOM 793 C C . THR A 1 108 ? -16.282 -11.793 13.060 1.00 94.25 108 THR A C 1
ATOM 795 O O . THR A 1 108 ? -15.851 -11.084 13.969 1.00 94.25 108 THR A O 1
ATOM 798 N N . SER A 1 109 ? -16.334 -13.125 13.162 1.00 91.00 109 SER A N 1
ATOM 799 C CA . SER A 1 109 ? -15.845 -13.834 14.357 1.00 91.00 109 SER A CA 1
ATOM 800 C C . SER A 1 109 ? -14.357 -13.592 14.627 1.00 91.00 109 SER A C 1
ATOM 802 O O . SER A 1 109 ? -13.968 -13.508 15.785 1.00 91.00 109 SER A O 1
ATOM 804 N N . ASP A 1 110 ? -13.559 -13.423 13.567 1.00 90.56 110 ASP A N 1
ATOM 805 C CA . ASP A 1 110 ? -12.091 -13.433 13.650 1.00 90.56 110 ASP A CA 1
ATOM 806 C C . ASP A 1 110 ? -11.472 -12.064 13.293 1.00 90.56 110 ASP A C 1
ATOM 808 O O . ASP A 1 110 ? -10.260 -11.946 13.095 1.00 90.56 110 ASP A O 1
ATOM 812 N N . GLY A 1 111 ? -12.303 -11.025 13.148 1.00 95.75 111 GLY A N 1
ATOM 813 C CA . GLY A 1 111 ? -11.880 -9.681 12.750 1.00 95.75 111 GLY A CA 1
ATOM 814 C C . GLY A 1 111 ? -12.955 -8.944 11.956 1.00 95.75 111 GLY A C 1
ATOM 815 O O . GLY A 1 111 ? -14.091 -8.807 12.415 1.00 95.75 111 GLY A O 1
ATOM 816 N N . TRP A 1 112 ? -12.631 -8.494 10.744 1.00 98.00 112 TRP A N 1
ATOM 817 C CA . TRP A 1 112 ? -13.483 -7.616 9.939 1.00 98.00 112 TRP A CA 1
ATOM 818 C C . TRP A 1 112 ? -13.524 -8.014 8.467 1.00 98.00 112 TRP A C 1
ATOM 820 O O . TRP A 1 112 ? -12.527 -8.450 7.898 1.00 98.00 112 TRP A O 1
ATOM 830 N N . LYS A 1 113 ? -14.663 -7.785 7.820 1.00 97.62 113 LYS A N 1
ATOM 831 C CA . LYS A 1 113 ? -14.826 -7.927 6.375 1.00 97.62 113 LYS A CA 1
ATOM 832 C C . LYS A 1 113 ? -15.091 -6.565 5.751 1.00 97.62 113 LYS A C 1
ATOM 834 O O . LYS A 1 113 ? -15.937 -5.816 6.234 1.00 97.62 113 LYS A O 1
ATOM 839 N N . ILE A 1 114 ? -14.374 -6.257 4.675 1.00 97.31 114 ILE A N 1
ATOM 840 C CA . ILE A 1 114 ? -14.517 -5.016 3.910 1.00 97.31 114 ILE A CA 1
ATOM 841 C C . ILE A 1 114 ? -15.092 -5.387 2.547 1.00 97.31 114 ILE A C 1
ATOM 843 O O . ILE A 1 114 ? -14.503 -6.205 1.841 1.00 97.31 114 ILE A O 1
ATOM 847 N N . ASN A 1 115 ? -16.233 -4.809 2.175 1.00 96.75 115 ASN A N 1
ATOM 848 C CA . ASN A 1 115 ? -16.890 -5.066 0.894 1.00 96.75 115 ASN A CA 1
ATOM 849 C C . ASN A 1 115 ? -16.895 -3.798 0.040 1.00 96.75 115 ASN A C 1
ATOM 851 O O . ASN A 1 115 ? -17.425 -2.766 0.454 1.00 96.75 115 ASN A O 1
ATOM 855 N N . TYR A 1 116 ? -16.351 -3.896 -1.170 1.00 94.19 116 TYR A N 1
ATOM 856 C CA . TYR A 1 116 ? -16.250 -2.792 -2.115 1.00 94.19 116 TYR A CA 1
ATOM 857 C C . TYR A 1 116 ? -17.268 -2.920 -3.251 1.00 94.19 116 TYR A C 1
ATOM 859 O O . TYR A 1 116 ? -17.394 -3.969 -3.886 1.00 94.19 116 TYR A O 1
ATOM 867 N N . GLY A 1 117 ? -17.957 -1.817 -3.554 1.00 87.81 117 GLY A N 1
ATOM 868 C CA . GLY A 1 117 ? -19.025 -1.777 -4.559 1.00 87.81 117 GLY A CA 1
ATOM 869 C C . GLY A 1 117 ? -18.583 -1.716 -6.029 1.00 87.81 117 GLY A C 1
ATOM 870 O O . GLY A 1 117 ? -19.434 -1.815 -6.907 1.00 87.81 117 GLY A O 1
ATOM 871 N N . GLY A 1 118 ? -17.293 -1.529 -6.340 1.00 85.56 118 GLY A N 1
ATOM 872 C CA . GLY A 1 118 ? -16.787 -1.560 -7.724 1.00 85.56 118 GLY A CA 1
ATOM 873 C C . GLY A 1 118 ? -17.058 -0.326 -8.589 1.00 85.56 118 GLY A C 1
ATOM 874 O O . GLY A 1 118 ? -16.681 -0.322 -9.755 1.00 85.56 118 GLY A O 1
ATOM 875 N N . SER A 1 119 ? -17.697 0.720 -8.062 1.00 80.62 119 SER A N 1
ATOM 876 C CA . SER A 1 119 ? -18.098 1.904 -8.845 1.00 80.62 119 SER A CA 1
ATOM 877 C C . SER A 1 119 ? -17.519 3.226 -8.339 1.00 80.62 119 SER A C 1
ATOM 879 O O . SER A 1 119 ? -17.724 4.266 -8.964 1.00 80.62 119 SER A O 1
ATOM 881 N N . GLN A 1 120 ? -16.775 3.203 -7.231 1.00 78.75 120 GLN A N 1
ATOM 882 C CA . GLN A 1 120 ? -16.174 4.392 -6.635 1.00 78.75 120 GLN A CA 1
ATOM 883 C C . GLN A 1 120 ? -14.659 4.294 -6.548 1.00 78.75 120 GLN A C 1
ATOM 885 O O . GLN A 1 120 ? -14.095 3.283 -6.123 1.00 78.75 120 GLN A O 1
ATOM 890 N N . GLN A 1 121 ? -14.018 5.402 -6.917 1.00 78.50 121 GLN A N 1
ATOM 891 C CA . GLN A 1 121 ? -12.593 5.590 -6.732 1.00 78.50 121 GLN A CA 1
ATOM 892 C C . GLN A 1 121 ? -12.291 5.790 -5.241 1.00 78.50 121 GLN A C 1
ATOM 894 O O . GLN A 1 121 ? -12.902 6.622 -4.576 1.00 78.50 121 GLN A O 1
ATOM 899 N N . GLN A 1 122 ? -11.344 5.010 -4.743 1.00 77.31 122 GLN A N 1
ATOM 900 C CA . GLN A 1 122 ? -10.811 5.037 -3.393 1.00 77.31 122 GLN A CA 1
ATOM 901 C C . GLN A 1 122 ? -9.808 6.187 -3.216 1.00 77.31 122 GLN A C 1
ATOM 903 O O . GLN A 1 122 ? -9.361 6.809 -4.185 1.00 77.31 122 GLN A O 1
ATOM 908 N N . ALA A 1 123 ? -9.404 6.418 -1.967 1.00 71.25 123 ALA A N 1
ATOM 909 C CA . ALA A 1 123 ? -8.399 7.398 -1.548 1.00 71.25 123 ALA A CA 1
ATOM 910 C C . ALA A 1 123 ? -7.072 7.352 -2.341 1.00 71.25 123 ALA A C 1
ATOM 912 O O . ALA A 1 123 ? -6.422 8.372 -2.546 1.00 71.25 123 ALA A O 1
ATOM 913 N N . ASP A 1 124 ? -6.655 6.180 -2.818 1.00 73.56 124 ASP A N 1
ATOM 914 C CA . ASP A 1 124 ? -5.427 5.991 -3.608 1.00 73.56 124 ASP A CA 1
ATOM 915 C C . ASP A 1 124 ? -5.641 6.081 -5.127 1.00 73.56 124 ASP A C 1
ATOM 917 O O . ASP A 1 124 ? -4.689 5.997 -5.904 1.00 73.56 124 ASP A O 1
ATOM 921 N N . GLY A 1 125 ? -6.879 6.295 -5.573 1.00 77.06 125 GLY A N 1
ATOM 922 C CA . GLY A 1 125 ? -7.211 6.407 -6.984 1.00 77.06 125 GLY A CA 1
ATOM 923 C C . GLY A 1 125 ? -7.621 5.104 -7.670 1.00 77.06 125 GLY A C 1
ATOM 924 O O . GLY A 1 125 ? -7.964 5.148 -8.855 1.00 77.06 125 GLY A O 1
ATOM 925 N N . PHE A 1 126 ? -7.641 3.973 -6.971 1.00 84.06 126 PHE A N 1
ATOM 926 C CA . PHE A 1 126 ? -8.146 2.719 -7.533 1.00 84.06 126 PHE A CA 1
ATOM 927 C C . PHE A 1 126 ? -9.647 2.576 -7.318 1.00 84.06 126 PHE A C 1
ATOM 929 O O . PHE A 1 126 ? -10.218 3.169 -6.414 1.00 84.06 126 PHE A O 1
ATOM 936 N N . ILE A 1 127 ? -10.305 1.796 -8.160 1.00 87.06 127 ILE A N 1
ATOM 937 C CA . ILE A 1 127 ? -11.671 1.330 -7.955 1.00 87.06 127 ILE A CA 1
ATOM 938 C C . ILE A 1 127 ? -11.553 -0.119 -7.508 1.00 87.06 127 ILE A C 1
ATOM 940 O O . ILE A 1 127 ? -10.973 -0.939 -8.217 1.00 87.06 127 ILE A O 1
ATOM 944 N N . LEU A 1 128 ? -12.075 -0.422 -6.325 1.00 90.88 128 LEU A N 1
ATOM 945 C CA . LEU A 1 128 ? -12.029 -1.764 -5.757 1.00 90.88 128 LEU A CA 1
ATOM 946 C C . LEU A 1 128 ? -13.398 -2.421 -5.859 1.00 90.88 128 LEU A C 1
ATOM 948 O O . LEU A 1 128 ? -14.426 -1.756 -5.724 1.00 90.88 128 LEU A O 1
ATOM 952 N N . SER A 1 129 ? -13.404 -3.729 -6.088 1.00 92.94 129 SER A N 1
ATOM 953 C CA . SER A 1 129 ? -14.605 -4.563 -6.149 1.00 92.94 129 SER A CA 1
ATOM 954 C C . SER A 1 129 ? -14.375 -5.879 -5.414 1.00 92.94 129 SER A C 1
ATOM 956 O O . SER A 1 129 ? -13.235 -6.319 -5.272 1.00 92.94 129 SER A O 1
ATOM 958 N N . GLY A 1 130 ? -15.454 -6.502 -4.944 1.00 93.44 130 GLY A N 1
ATOM 959 C CA . GLY A 1 130 ? -15.366 -7.723 -4.146 1.00 93.44 130 GLY A CA 1
ATOM 960 C C . GLY A 1 130 ? -15.010 -7.419 -2.693 1.00 93.44 130 GLY A C 1
ATOM 961 O O . GLY A 1 130 ? -15.335 -6.346 -2.180 1.00 93.44 130 GLY A O 1
ATOM 962 N N . SER A 1 131 ? -14.362 -8.367 -2.018 1.00 94.31 131 SER A N 1
ATOM 963 C CA . SER A 1 131 ? -14.204 -8.304 -0.566 1.00 94.31 131 SER A CA 1
ATOM 964 C C . SER A 1 131 ? -12.801 -8.667 -0.096 1.00 94.31 131 SER A C 1
ATOM 966 O O . SER A 1 131 ? -12.123 -9.512 -0.680 1.00 94.31 131 SER A O 1
ATOM 968 N N . LEU A 1 132 ? -12.408 -8.066 1.023 1.00 94.56 132 LEU A N 1
A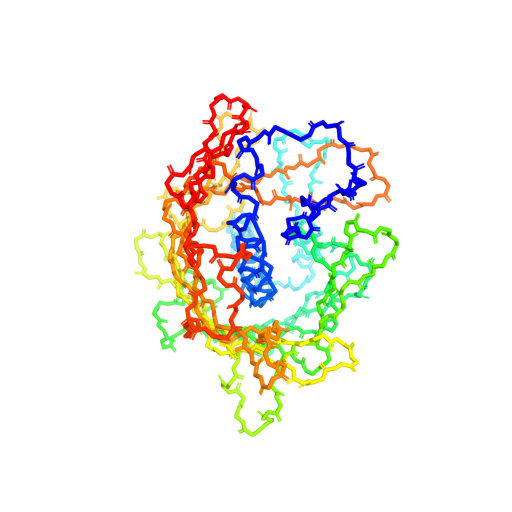TOM 969 C CA . LEU A 1 132 ? -11.232 -8.443 1.797 1.00 94.56 132 LEU A CA 1
ATOM 970 C C . LEU A 1 132 ? -11.670 -8.927 3.179 1.00 94.56 132 LEU A C 1
ATOM 972 O O . LEU A 1 132 ? -12.592 -8.365 3.773 1.00 94.56 132 LEU A O 1
ATOM 976 N N . GLN A 1 133 ? -10.984 -9.939 3.701 1.00 94.69 133 GLN A N 1
ATOM 977 C CA . GLN A 1 133 ? -11.094 -10.364 5.093 1.00 94.69 133 GLN A CA 1
ATOM 978 C C . GLN A 1 133 ? -9.846 -9.902 5.845 1.00 94.69 133 GLN A C 1
ATOM 980 O O . GLN A 1 133 ? -8.730 -10.230 5.452 1.00 94.69 133 GLN A O 1
ATOM 985 N N . VAL A 1 134 ? -10.035 -9.166 6.934 1.00 96.75 134 VAL A N 1
ATOM 986 C CA . VAL A 1 134 ? -8.981 -8.796 7.878 1.00 96.75 134 VAL A CA 1
ATOM 987 C C . VAL A 1 134 ? -9.157 -9.653 9.123 1.00 96.75 134 VAL A C 1
ATOM 989 O O . VAL A 1 134 ? -10.120 -9.481 9.865 1.00 96.75 134 VAL A O 1
ATOM 992 N N . ILE A 1 135 ? -8.250 -10.600 9.335 1.00 95.62 135 ILE A N 1
ATOM 993 C CA . ILE A 1 135 ? -8.192 -11.396 10.561 1.00 95.62 135 ILE A CA 1
ATOM 994 C C . ILE A 1 135 ? -7.311 -10.641 11.548 1.00 95.62 135 ILE A C 1
ATOM 996 O O . ILE A 1 135 ? -6.139 -10.401 11.255 1.00 95.62 135 ILE A O 1
ATOM 1000 N N . THR A 1 136 ? -7.871 -10.273 12.695 1.00 95.38 136 THR A N 1
ATOM 1001 C CA . THR A 1 136 ? -7.177 -9.494 13.732 1.00 95.38 136 THR A CA 1
ATOM 1002 C C . THR A 1 136 ? -6.689 -10.362 14.890 1.00 95.38 136 THR A C 1
ATOM 1004 O O . THR A 1 136 ? -5.859 -9.921 15.681 1.00 95.38 136 THR A O 1
ATOM 1007 N N . GLY A 1 137 ? -7.174 -11.607 14.982 1.00 88.12 137 GLY A N 1
ATOM 1008 C CA . GLY A 1 137 ? -6.920 -12.467 16.136 1.00 88.12 137 GLY A CA 1
ATOM 1009 C C . GLY A 1 137 ? -7.447 -11.816 17.415 1.00 88.12 137 GLY A C 1
ATOM 1010 O O . GLY A 1 137 ? -8.518 -11.212 17.398 1.00 88.12 137 GLY A O 1
ATOM 1011 N N . ASP A 1 138 ? -6.660 -11.893 18.487 1.00 87.50 138 ASP A N 1
ATOM 1012 C CA . ASP A 1 138 ? -7.001 -11.320 19.797 1.00 87.50 138 ASP A CA 1
ATOM 1013 C C . ASP A 1 138 ? -6.641 -9.824 19.930 1.00 87.50 138 ASP A C 1
ATOM 1015 O O . ASP A 1 138 ? -6.819 -9.240 20.996 1.00 87.50 138 ASP A O 1
ATOM 1019 N N . ALA A 1 139 ? -6.102 -9.196 18.878 1.00 93.00 139 ALA A N 1
ATOM 1020 C CA . ALA A 1 139 ? -5.676 -7.798 18.896 1.00 93.00 139 ALA A CA 1
ATOM 1021 C C . ALA A 1 139 ? -6.751 -6.888 18.283 1.00 93.00 139 ALA A C 1
ATOM 1023 O O . ALA A 1 139 ? -6.874 -6.811 17.059 1.00 93.00 139 ALA A O 1
ATOM 1024 N N . ASP A 1 140 ? -7.504 -6.169 19.120 1.00 90.50 140 ASP A N 1
ATOM 1025 C CA . ASP A 1 140 ? -8.525 -5.215 18.660 1.00 90.50 140 ASP A CA 1
ATOM 1026 C C . ASP A 1 140 ? -7.918 -3.990 17.955 1.00 90.50 140 ASP A C 1
ATOM 1028 O O . ASP A 1 140 ? -8.525 -3.451 17.024 1.00 90.50 140 ASP A O 1
ATOM 1032 N N . GLN A 1 141 ? -6.694 -3.598 18.328 1.00 95.44 141 GLN A N 1
ATOM 1033 C CA . GLN A 1 141 ? -5.913 -2.557 17.660 1.00 95.44 141 GLN A CA 1
ATOM 1034 C C . GLN A 1 141 ? -4.650 -3.128 17.013 1.00 95.44 141 GLN A C 1
ATOM 1036 O O . GLN A 1 141 ? -4.006 -4.041 17.531 1.00 95.44 141 GLN A O 1
ATOM 1041 N N . LEU A 1 142 ? -4.230 -2.540 15.888 1.00 97.19 142 LEU A N 1
ATOM 1042 C CA . LEU A 1 142 ? -3.017 -2.985 15.189 1.00 97.19 142 LEU A CA 1
ATOM 1043 C C . LEU A 1 142 ? -1.751 -2.774 16.037 1.00 97.19 142 LEU A C 1
ATOM 1045 O O . LEU A 1 142 ? -0.775 -3.503 15.877 1.00 97.19 142 LEU A O 1
ATOM 1049 N N . MET A 1 143 ? -1.762 -1.795 16.946 1.00 95.56 143 MET A N 1
ATOM 1050 C CA . MET A 1 143 ? -0.653 -1.557 17.875 1.00 95.56 143 MET A CA 1
ATOM 1051 C C . MET A 1 143 ? -0.451 -2.694 18.889 1.00 95.56 143 MET A C 1
ATOM 1053 O O . MET A 1 143 ? 0.657 -2.856 19.397 1.00 95.56 143 MET A O 1
ATOM 1057 N N . ASP A 1 144 ? -1.482 -3.513 19.119 1.00 95.44 144 ASP A N 1
ATOM 1058 C CA . ASP A 1 144 ? -1.438 -4.654 20.041 1.00 95.44 144 ASP A CA 1
ATOM 1059 C C . ASP A 1 144 ? -0.989 -5.950 19.347 1.00 95.44 144 ASP A C 1
ATOM 1061 O O . ASP A 1 144 ? -0.520 -6.889 19.997 1.00 95.44 144 ASP A O 1
ATOM 1065 N N . ALA A 1 145 ? -1.058 -5.993 18.013 1.00 96.19 145 ALA A N 1
ATOM 1066 C CA . ALA A 1 145 ? -0.519 -7.071 17.190 1.00 96.19 145 ALA A CA 1
ATOM 1067 C C . ALA A 1 145 ? 1.016 -6.980 17.139 1.00 96.19 145 ALA A C 1
ATOM 1069 O O . ALA A 1 145 ? 1.601 -6.504 16.167 1.00 96.19 145 ALA A O 1
ATOM 1070 N N . THR A 1 146 ? 1.685 -7.372 18.224 1.00 94.81 146 THR A N 1
ATOM 1071 C CA . THR A 1 146 ? 3.144 -7.288 18.364 1.00 94.81 146 THR A CA 1
ATOM 1072 C C . THR A 1 146 ? 3.873 -8.469 17.709 1.00 94.81 146 THR A C 1
ATOM 1074 O O . THR A 1 146 ? 3.808 -9.619 18.153 1.00 94.81 146 THR A O 1
ATOM 1077 N N . GLY A 1 147 ? 4.620 -8.172 16.644 1.00 90.44 147 GLY A N 1
ATOM 1078 C CA . GLY A 1 147 ? 5.394 -9.164 15.892 1.00 90.44 147 GLY A CA 1
ATOM 1079 C C . GLY A 1 147 ? 4.574 -10.046 14.939 1.00 90.44 147 GLY A C 1
ATOM 1080 O O . GLY A 1 147 ? 3.348 -10.075 14.951 1.00 90.44 147 GLY A O 1
ATOM 1081 N N . GLU A 1 148 ? 5.281 -10.805 14.100 1.00 89.06 148 GLU A N 1
ATOM 1082 C CA . GLU A 1 148 ? 4.683 -11.564 12.990 1.00 89.06 148 GLU A CA 1
ATOM 1083 C C . GLU A 1 148 ? 3.688 -12.649 13.446 1.00 89.06 148 GLU A C 1
ATOM 1085 O O . GLU A 1 148 ? 2.693 -12.908 12.774 1.00 89.06 148 GLU A O 1
ATOM 1090 N N . ALA A 1 149 ? 3.915 -13.258 14.614 1.00 90.50 149 ALA A N 1
ATOM 1091 C CA . ALA A 1 149 ? 3.067 -14.333 15.133 1.00 90.50 149 ALA A CA 1
ATOM 1092 C C . ALA A 1 149 ? 1.644 -13.871 15.501 1.00 90.50 149 ALA A C 1
ATOM 1094 O O . ALA A 1 149 ? 0.713 -14.673 15.438 1.00 90.50 149 ALA A O 1
ATOM 1095 N N . SER A 1 150 ? 1.481 -12.597 15.867 1.00 93.44 150 SER A N 1
ATOM 1096 C CA . SER A 1 150 ? 0.192 -11.976 16.196 1.00 93.44 150 SER A CA 1
ATOM 1097 C C . SER A 1 150 ? -0.303 -11.037 15.090 1.00 93.44 150 SER A C 1
ATOM 1099 O O . SER A 1 150 ? -1.275 -10.310 15.285 1.00 93.44 150 SER A O 1
ATOM 1101 N N . ALA A 1 151 ? 0.358 -11.048 13.926 1.00 95.38 151 ALA A N 1
ATOM 1102 C CA . ALA A 1 151 ? 0.065 -10.126 12.846 1.00 95.38 151 ALA A CA 1
ATOM 1103 C C . ALA A 1 151 ? -1.382 -10.234 12.370 1.00 95.38 151 ALA A C 1
ATOM 1105 O O . ALA A 1 151 ? -1.926 -11.328 12.182 1.00 95.38 151 ALA A O 1
ATOM 1106 N N . TRP A 1 152 ? -1.963 -9.075 12.077 1.00 97.44 152 TRP A N 1
ATOM 1107 C CA . TRP A 1 152 ? -3.193 -9.005 11.315 1.00 97.44 152 TRP A CA 1
ATOM 1108 C C . TRP A 1 152 ? -2.948 -9.552 9.917 1.00 97.44 152 TRP A C 1
ATOM 1110 O O . TRP A 1 152 ? -1.958 -9.217 9.261 1.00 97.44 152 TRP A O 1
ATOM 1120 N N . LYS A 1 153 ? -3.878 -10.377 9.449 1.00 95.31 153 LYS A N 1
ATOM 1121 C CA . LYS A 1 153 ? -3.807 -11.028 8.142 1.00 95.31 153 LYS A CA 1
ATOM 1122 C C . LYS A 1 153 ? -4.877 -10.436 7.249 1.00 95.31 153 LYS A C 1
ATOM 1124 O O . LYS A 1 153 ? -6.063 -10.590 7.531 1.00 95.31 153 LYS A O 1
ATOM 1129 N N . VAL A 1 154 ? -4.472 -9.785 6.165 1.00 95.06 154 VAL A N 1
ATOM 1130 C CA . VAL A 1 154 ? -5.408 -9.293 5.150 1.00 95.06 154 VAL A CA 1
ATOM 1131 C C . VAL A 1 154 ? -5.423 -10.264 3.982 1.00 95.06 154 VAL A C 1
ATOM 1133 O O . VAL A 1 154 ? -4.409 -10.472 3.312 1.00 95.06 154 VAL A O 1
ATOM 1136 N N . MET A 1 155 ? -6.586 -10.865 3.758 1.00 90.62 155 MET A N 1
ATOM 1137 C CA . MET A 1 155 ? -6.826 -11.866 2.731 1.00 90.62 155 MET A CA 1
ATOM 1138 C C . MET A 1 155 ? -7.761 -11.312 1.665 1.00 90.62 155 MET A C 1
ATOM 1140 O O . MET A 1 155 ? -8.815 -10.748 1.968 1.00 90.62 155 MET A O 1
ATOM 1144 N N . MET A 1 156 ? -7.385 -11.517 0.409 1.00 90.50 156 MET A N 1
ATOM 1145 C CA . MET A 1 156 ? -8.253 -11.259 -0.733 1.00 90.50 156 MET A CA 1
ATOM 1146 C C . MET A 1 156 ? -9.244 -12.410 -0.871 1.00 90.50 156 MET A C 1
ATOM 1148 O O . MET A 1 156 ? -8.825 -13.561 -0.988 1.00 90.50 156 MET A O 1
ATOM 1152 N N . LEU A 1 157 ? -10.544 -12.114 -0.827 1.00 89.19 157 LEU A N 1
ATOM 1153 C CA . LEU A 1 157 ? -11.570 -13.124 -1.079 1.00 89.19 157 LEU A CA 1
ATOM 1154 C C . LEU A 1 157 ? -11.775 -13.308 -2.587 1.00 89.19 157 LEU A C 1
ATOM 1156 O O . LEU A 1 157 ? -11.388 -12.459 -3.394 1.00 89.19 157 LEU A O 1
ATOM 1160 N N . GLU A 1 158 ? -12.387 -14.429 -2.966 1.00 86.12 158 GLU A N 1
ATOM 1161 C CA . GLU A 1 158 ? -12.693 -14.727 -4.364 1.00 86.12 158 GLU A CA 1
ATOM 1162 C C . GLU A 1 158 ? -13.465 -13.570 -5.020 1.00 86.12 158 GLU A C 1
ATOM 1164 O O . GLU A 1 158 ? -14.417 -13.027 -4.455 1.00 86.12 158 GLU A O 1
ATOM 1169 N N . GLY A 1 159 ? -13.030 -13.180 -6.220 1.00 86.44 159 GLY A N 1
ATOM 1170 C CA . GLY A 1 159 ? -13.626 -12.074 -6.967 1.00 86.44 159 GLY A CA 1
ATOM 1171 C C . GLY A 1 159 ? -13.144 -10.680 -6.555 1.00 86.44 159 GLY A C 1
ATOM 1172 O O . GLY A 1 159 ? -13.677 -9.701 -7.077 1.00 86.44 159 GLY A O 1
ATOM 1173 N N . PHE A 1 160 ? -12.147 -10.557 -5.666 1.00 91.50 160 PHE A N 1
ATOM 1174 C CA . PHE A 1 160 ? -11.510 -9.267 -5.403 1.00 91.50 160 PHE A CA 1
ATOM 1175 C C . PHE A 1 160 ? -10.813 -8.735 -6.666 1.00 91.50 160 PHE A C 1
ATOM 1177 O O . PHE A 1 160 ? -9.980 -9.403 -7.283 1.00 91.50 160 PHE A O 1
ATOM 1184 N N . GLY A 1 161 ? -11.177 -7.517 -7.059 1.00 91.50 161 GLY A N 1
ATOM 1185 C CA . GLY A 1 161 ? -10.716 -6.891 -8.293 1.00 91.50 161 GLY A CA 1
ATOM 1186 C C . GLY A 1 161 ? -10.284 -5.451 -8.071 1.00 91.50 161 GLY A C 1
ATOM 1187 O O . GLY A 1 161 ? -10.875 -4.728 -7.264 1.00 91.50 161 GLY A O 1
ATOM 1188 N N . VAL A 1 162 ? -9.270 -5.040 -8.826 1.00 91.12 162 VAL A N 1
ATOM 1189 C CA . VAL A 1 162 ? -8.687 -3.698 -8.783 1.00 91.12 162 VAL A CA 1
ATOM 1190 C C . VAL A 1 162 ? -8.785 -3.102 -10.176 1.00 91.12 162 VAL A C 1
ATOM 1192 O O . VAL A 1 162 ? -8.333 -3.710 -11.136 1.00 91.12 162 VAL A O 1
ATOM 1195 N N . SER A 1 163 ? -9.321 -1.895 -10.294 1.00 87.81 163 SER A N 1
ATOM 1196 C CA . SER A 1 163 ? -9.368 -1.162 -11.556 1.00 87.81 163 SER A CA 1
ATOM 1197 C C . SER A 1 163 ? -8.793 0.237 -11.393 1.00 87.81 163 SER A C 1
ATOM 1199 O O . SER A 1 163 ? -8.860 0.838 -10.321 1.00 87.81 163 SER A O 1
ATOM 1201 N N . SER A 1 164 ? -8.243 0.799 -12.461 1.00 79.75 164 SER A N 1
ATOM 1202 C CA . SER A 1 164 ? -7.873 2.215 -12.505 1.00 79.75 164 SER A CA 1
ATOM 1203 C C . SER A 1 164 ? -8.304 2.848 -13.820 1.00 79.75 164 SER A C 1
ATOM 1205 O O . SER A 1 164 ? -8.382 2.185 -14.855 1.00 79.75 164 SER A O 1
ATOM 1207 N N . TYR A 1 165 ? -8.612 4.145 -13.787 1.00 71.88 165 TYR A N 1
ATOM 1208 C CA . TYR A 1 165 ? -8.827 4.898 -15.018 1.00 71.88 165 TYR A CA 1
ATOM 1209 C C . TYR A 1 165 ? -7.498 5.047 -15.756 1.00 71.88 165 TYR A C 1
ATOM 1211 O O . TYR A 1 165 ? -6.515 5.521 -15.183 1.00 71.88 165 TYR A O 1
ATOM 1219 N N . SER A 1 166 ? -7.485 4.677 -17.035 1.00 60.47 166 SER A N 1
ATOM 1220 C CA . SER A 1 166 ? -6.387 5.009 -17.934 1.00 60.47 166 SER A CA 1
ATOM 1221 C C . SER A 1 166 ? -6.298 6.525 -18.098 1.00 60.47 166 SER A C 1
ATOM 1223 O O . SER A 1 166 ? -7.310 7.221 -18.155 1.00 60.47 166 SER A O 1
ATOM 1225 N N . SER A 1 167 ? -5.084 7.051 -18.235 1.00 48.84 167 SER A N 1
ATOM 1226 C CA . SER A 1 167 ? -4.879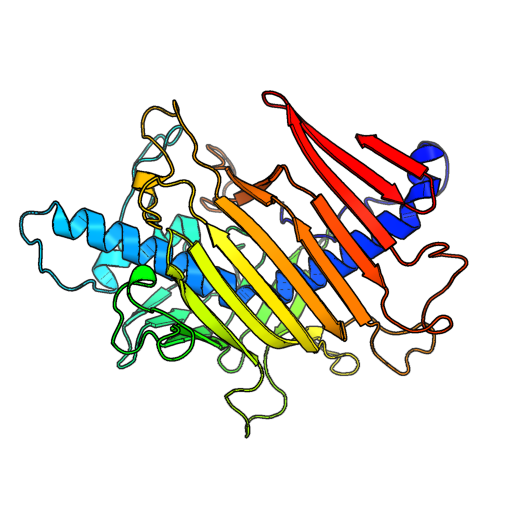 8.432 -18.693 1.00 48.84 167 SER A CA 1
ATOM 1227 C C . SER A 1 167 ? -5.055 8.598 -20.206 1.00 48.84 167 SER A C 1
ATOM 1229 O O . SER A 1 167 ? -5.088 9.724 -20.703 1.00 48.84 167 SER A O 1
ATOM 1231 N N . TYR A 1 168 ? -5.232 7.495 -20.939 1.00 40.53 168 TYR A N 1
ATOM 1232 C CA . TYR A 1 168 ? -5.619 7.480 -22.343 1.00 40.53 168 TYR A CA 1
ATOM 1233 C C . TYR A 1 168 ? -7.113 7.184 -22.478 1.00 40.53 168 TYR A C 1
ATOM 1235 O O . TYR A 1 168 ? -7.532 6.027 -22.485 1.00 40.53 168 TYR A O 1
ATOM 1243 N N . GLY A 1 169 ? -7.922 8.234 -22.612 1.00 45.56 169 GLY A N 1
ATOM 1244 C CA . GLY A 1 169 ? -9.352 8.115 -22.909 1.00 45.56 169 GLY A CA 1
ATOM 1245 C C . GLY A 1 169 ? -10.201 7.540 -21.767 1.00 45.56 169 GLY A C 1
ATOM 1246 O O . GLY A 1 169 ? -9.854 7.648 -20.598 1.00 45.56 169 GLY A O 1
ATOM 1247 N N . SER A 1 170 ? -11.352 6.957 -22.114 1.00 50.25 170 SER A N 1
ATOM 1248 C CA . SER A 1 170 ? -12.350 6.419 -21.172 1.00 50.25 170 SER A CA 1
ATOM 1249 C C . SER A 1 170 ? -12.115 4.955 -20.770 1.00 50.25 170 SER A C 1
ATOM 1251 O O . SER A 1 170 ? -13.012 4.317 -20.227 1.00 50.25 170 SER A O 1
ATOM 1253 N N . THR A 1 171 ? -10.952 4.390 -21.093 1.00 56.19 171 THR A N 1
ATOM 1254 C CA . THR A 1 171 ? -10.619 2.982 -20.830 1.00 56.19 171 THR A CA 1
ATOM 1255 C C . THR A 1 171 ? -10.187 2.755 -19.381 1.00 56.19 171 THR A C 1
ATOM 1257 O O . THR A 1 171 ? -9.446 3.559 -18.819 1.00 56.19 171 THR A O 1
ATOM 1260 N N . THR A 1 172 ? -10.618 1.652 -18.772 1.00 69.31 172 THR A N 1
ATOM 1261 C CA . THR A 1 172 ? -10.140 1.192 -17.461 1.00 69.31 172 THR A CA 1
ATOM 1262 C C . THR A 1 172 ? -9.091 0.098 -17.642 1.00 69.31 172 THR A C 1
ATOM 1264 O O . THR A 1 172 ? -9.208 -0.743 -18.532 1.00 69.31 172 THR A O 1
ATOM 1267 N N . ALA A 1 173 ? -8.039 0.121 -16.823 1.00 76.75 173 ALA A N 1
ATOM 1268 C CA . ALA A 1 173 ? -7.162 -1.029 -16.648 1.00 76.75 173 ALA A CA 1
ATOM 1269 C C . ALA A 1 173 ? -7.742 -1.878 -15.517 1.00 76.75 173 ALA A C 1
ATOM 1271 O O . ALA A 1 173 ? -7.755 -1.430 -14.370 1.00 76.75 173 ALA A O 1
ATOM 1272 N N . ASP A 1 174 ? -8.240 -3.066 -15.855 1.00 84.88 174 ASP A N 1
ATOM 1273 C CA . ASP A 1 174 ? -8.882 -3.981 -14.914 1.00 84.88 174 ASP A CA 1
ATOM 1274 C C . ASP A 1 174 ? -7.931 -5.124 -14.557 1.00 84.88 174 ASP A C 1
ATOM 1276 O O . ASP A 1 174 ? -7.416 -5.819 -15.438 1.00 84.88 174 ASP A O 1
ATOM 1280 N N . PHE A 1 175 ? -7.742 -5.344 -13.262 1.00 87.19 175 PHE A N 1
ATOM 1281 C CA . PHE A 1 175 ? -6.894 -6.381 -12.698 1.00 87.19 175 PHE A CA 1
ATOM 1282 C C . PHE A 1 175 ? -7.728 -7.354 -11.873 1.00 87.19 175 PHE A C 1
ATOM 1284 O O . PHE A 1 175 ? -8.578 -6.960 -11.068 1.00 87.19 175 PHE A O 1
ATOM 1291 N N . VAL A 1 176 ? -7.443 -8.637 -12.053 1.00 87.50 176 VAL A N 1
ATOM 1292 C CA . VAL A 1 176 ? -7.880 -9.679 -11.127 1.00 87.50 176 VAL A CA 1
ATOM 1293 C C . VAL A 1 176 ? -6.748 -9.905 -10.134 1.00 87.50 176 VAL A C 1
ATOM 1295 O O . VAL A 1 176 ? -5.588 -10.017 -10.534 1.00 87.50 176 VAL A O 1
ATOM 1298 N N . MET A 1 177 ? -7.093 -9.936 -8.849 1.00 87.00 177 MET A N 1
ATOM 1299 C CA . MET A 1 177 ? -6.167 -10.163 -7.745 1.00 87.00 177 MET A CA 1
ATOM 1300 C C . MET A 1 177 ? -6.507 -11.489 -7.071 1.00 87.00 177 MET A C 1
ATOM 1302 O O . MET A 1 177 ? -7.681 -11.794 -6.870 1.00 87.00 177 MET A O 1
ATOM 1306 N N . GLY A 1 178 ? -5.503 -12.256 -6.662 1.00 77.12 178 GLY A N 1
ATOM 1307 C CA . GLY A 1 178 ? -5.733 -13.495 -5.915 1.00 77.12 178 GLY A CA 1
ATOM 1308 C C . GLY A 1 178 ? -4.829 -14.629 -6.360 1.00 77.12 178 GLY A C 1
ATOM 1309 O O . GLY A 1 178 ? -3.982 -14.446 -7.217 1.00 77.12 178 GLY A O 1
ATOM 1310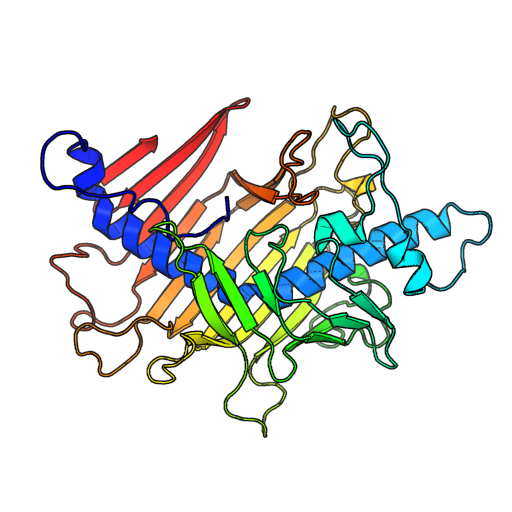 N N . THR A 1 179 ? -4.963 -15.793 -5.734 1.00 66.38 179 THR A N 1
ATOM 1311 C CA . THR A 1 179 ? -4.132 -16.967 -6.041 1.00 66.38 179 THR A CA 1
ATOM 1312 C C . THR A 1 179 ? -4.821 -17.867 -7.064 1.00 66.38 179 THR A C 1
ATOM 1314 O O . THR A 1 179 ? -6.027 -18.089 -6.973 1.00 66.38 179 THR A O 1
ATOM 1317 N N . SER A 1 180 ? -4.075 -18.425 -8.026 1.00 55.88 180 SER A N 1
ATOM 1318 C CA . SER A 1 180 ? -4.572 -19.575 -8.806 1.00 55.88 180 SER A CA 1
ATOM 1319 C C . SER A 1 180 ? -4.502 -20.895 -8.030 1.00 55.88 180 SER A C 1
ATOM 1321 O O . SER A 1 180 ? -5.084 -21.890 -8.454 1.00 55.88 180 SER A O 1
ATOM 1323 N N . ASP A 1 181 ? -3.779 -20.916 -6.910 1.00 58.97 181 ASP A N 1
ATOM 1324 C CA . ASP A 1 181 ? -3.651 -22.055 -6.007 1.00 58.97 181 ASP A CA 1
ATOM 1325 C C . ASP A 1 181 ? -4.561 -21.872 -4.783 1.00 58.97 181 ASP A C 1
ATOM 1327 O O . ASP A 1 181 ? -4.164 -21.324 -3.753 1.00 58.97 181 ASP A O 1
ATOM 1331 N N . LEU A 1 182 ? -5.801 -22.349 -4.912 1.00 55.31 182 LEU A N 1
ATOM 1332 C CA . LEU A 1 182 ? -6.803 -22.366 -3.840 1.00 55.31 182 LEU A CA 1
ATOM 1333 C C . LEU A 1 182 ? -6.444 -23.322 -2.685 1.00 55.31 182 LEU A C 1
ATOM 1335 O O . LEU A 1 182 ? -7.119 -23.303 -1.657 1.00 55.31 182 LEU A O 1
ATOM 1339 N N . GLN A 1 183 ? -5.421 -24.176 -2.835 1.00 54.28 183 GLN A N 1
ATOM 1340 C CA . GLN A 1 183 ? -5.011 -25.130 -1.799 1.00 54.28 183 GLN A CA 1
ATOM 1341 C C . GLN A 1 183 ? -3.986 -24.542 -0.823 1.00 54.28 183 GLN A C 1
ATOM 1343 O O . GLN A 1 183 ? -3.799 -25.097 0.261 1.00 54.28 183 GLN A O 1
ATOM 1348 N N . ASN A 1 184 ? -3.365 -23.407 -1.161 1.00 56.25 184 ASN A N 1
ATOM 1349 C CA . ASN A 1 184 ? -2.472 -22.674 -0.271 1.00 56.25 184 ASN A CA 1
ATOM 1350 C C . ASN A 1 184 ? -3.063 -21.298 0.096 1.00 56.25 184 ASN A C 1
ATOM 1352 O O . ASN A 1 184 ? -2.675 -20.289 -0.490 1.00 56.25 184 ASN A O 1
ATOM 1356 N N . PRO A 1 185 ? -3.960 -21.211 1.096 1.00 49.91 185 PRO A N 1
ATOM 1357 C CA . PRO A 1 185 ? -4.567 -19.943 1.520 1.00 49.91 185 PRO A CA 1
ATOM 1358 C C . PRO A 1 185 ? -3.564 -18.939 2.122 1.00 49.91 185 PRO A C 1
ATOM 1360 O O . PRO A 1 185 ? -3.921 -17.787 2.360 1.00 49.91 185 PRO A O 1
ATOM 1363 N N . MET A 1 186 ? -2.315 -19.357 2.374 1.00 52.50 186 MET A N 1
ATOM 1364 C CA . MET A 1 186 ? -1.217 -18.474 2.785 1.00 52.50 186 MET A CA 1
ATOM 1365 C C . MET A 1 186 ? -0.458 -17.872 1.591 1.00 52.50 186 MET A C 1
ATOM 1367 O O . MET A 1 186 ? 0.288 -16.909 1.775 1.00 52.50 186 MET A O 1
ATOM 1371 N N . ALA A 1 187 ? -0.636 -18.405 0.375 1.00 58.72 187 ALA A N 1
ATOM 1372 C CA . ALA A 1 187 ? -0.141 -17.770 -0.839 1.00 58.72 187 ALA A CA 1
ATOM 1373 C C . ALA A 1 187 ? -0.949 -16.483 -1.058 1.00 58.72 187 ALA A C 1
ATOM 1375 O O . ALA A 1 187 ? -2.164 -16.537 -1.228 1.00 58.72 187 ALA A O 1
ATOM 1376 N N . ASN A 1 188 ? -0.279 -15.329 -1.040 1.00 70.94 188 ASN A N 1
ATOM 1377 C CA . ASN A 1 188 ? -0.853 -13.991 -1.247 1.00 70.94 188 ASN A CA 1
ATOM 1378 C C . ASN A 1 188 ? -1.443 -13.322 0.003 1.00 70.94 188 ASN A C 1
ATOM 1380 O O . ASN A 1 188 ? -2.259 -12.401 -0.106 1.00 70.94 188 ASN A O 1
ATOM 1384 N N . MET A 1 189 ? -1.022 -13.746 1.194 1.00 79.06 189 MET A N 1
ATOM 1385 C CA . MET A 1 189 ? -1.396 -13.067 2.430 1.00 79.0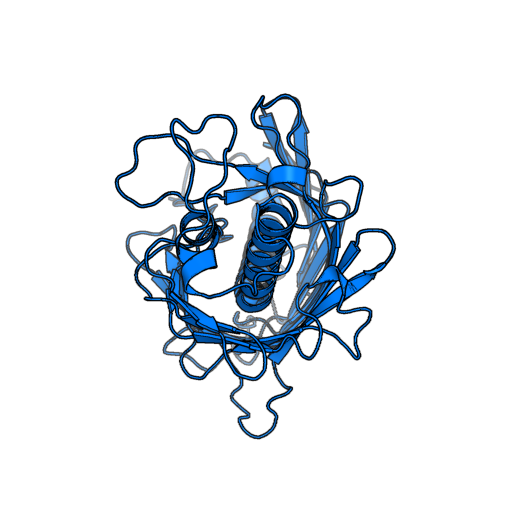6 189 MET A CA 1
ATOM 1386 C C . MET A 1 189 ? -0.575 -11.790 2.634 1.00 79.06 189 MET A C 1
ATOM 1388 O O . MET A 1 189 ? 0.628 -11.738 2.369 1.00 79.06 189 MET A O 1
ATOM 1392 N N . THR A 1 190 ? -1.245 -10.759 3.140 1.00 93.88 190 THR A N 1
ATOM 1393 C CA . THR A 1 190 ? -0.600 -9.552 3.655 1.00 93.88 190 THR A CA 1
ATOM 1394 C C . THR A 1 190 ? -0.584 -9.599 5.174 1.00 93.88 190 THR A C 1
ATOM 1396 O O . THR A 1 190 ? -1.629 -9.837 5.780 1.00 93.88 190 THR A O 1
ATOM 1399 N N . LEU A 1 191 ? 0.575 -9.347 5.779 1.00 95.88 191 LEU A N 1
ATOM 1400 C CA . LEU A 1 191 ? 0.742 -9.280 7.229 1.00 95.88 191 LEU A CA 1
ATOM 1401 C C . LEU A 1 191 ? 0.990 -7.838 7.662 1.00 95.88 191 LEU A C 1
ATOM 1403 O O . LEU A 1 191 ? 1.851 -7.156 7.100 1.00 95.88 191 LEU A O 1
ATOM 1407 N N . LEU A 1 192 ? 0.254 -7.401 8.679 1.00 98.06 192 LEU A N 1
ATOM 1408 C CA . LEU A 1 192 ? 0.405 -6.098 9.318 1.00 98.06 192 LEU A CA 1
ATOM 1409 C C . LEU A 1 192 ? 0.626 -6.314 10.813 1.00 98.06 192 LEU A C 1
ATOM 1411 O O . LEU A 1 192 ? -0.146 -7.030 11.446 1.00 98.06 192 LEU A O 1
ATOM 1415 N N . TYR A 1 193 ? 1.659 -5.709 11.389 1.00 97.50 193 TYR A N 1
ATOM 1416 C CA . TYR A 1 193 ? 1.925 -5.834 12.825 1.00 97.50 193 TYR A CA 1
ATOM 1417 C C . TYR A 1 193 ? 2.757 -4.674 13.354 1.00 97.50 193 TYR A C 1
ATOM 1419 O O . TYR A 1 193 ? 3.476 -4.011 12.608 1.00 97.50 193 TYR A O 1
ATOM 1427 N N . TYR A 1 194 ? 2.683 -4.436 14.654 1.00 97.12 194 TYR A N 1
ATOM 1428 C CA . TYR A 1 194 ? 3.495 -3.454 15.350 1.00 97.12 194 TYR A CA 1
ATOM 1429 C C . TYR A 1 194 ? 4.904 -4.000 15.627 1.00 97.12 194 TYR A C 1
ATOM 1431 O O . TYR A 1 194 ? 5.077 -5.097 16.163 1.00 97.12 194 TYR A O 1
ATOM 1439 N N . ASN A 1 195 ? 5.928 -3.221 15.266 1.00 91.88 195 ASN A N 1
ATOM 1440 C CA . ASN A 1 195 ? 7.347 -3.551 15.459 1.00 91.88 195 ASN A CA 1
ATOM 1441 C C . ASN A 1 195 ? 7.946 -2.946 16.737 1.00 91.88 195 ASN A C 1
ATOM 1443 O O . ASN A 1 195 ? 9.142 -3.103 16.986 1.00 91.88 195 ASN A O 1
ATOM 1447 N N . GLY A 1 196 ? 7.159 -2.206 17.521 1.00 89.94 196 GLY A N 1
ATOM 1448 C CA . GLY A 1 196 ? 7.700 -1.359 18.579 1.00 89.94 196 GLY A CA 1
ATOM 1449 C C . GLY A 1 196 ? 8.164 0.010 18.070 1.00 89.94 196 GLY A C 1
ATOM 1450 O O . GLY A 1 196 ? 8.243 0.278 16.866 1.00 89.94 196 GLY A O 1
ATOM 1451 N N . GLY A 1 197 ? 8.451 0.907 19.017 1.00 88.06 197 GLY A N 1
ATOM 1452 C CA . GLY A 1 197 ? 8.992 2.242 18.736 1.00 88.06 197 GLY A CA 1
ATOM 1453 C C . GLY A 1 197 ? 8.088 3.139 17.882 1.00 88.06 197 GLY A C 1
ATOM 1454 O O . GLY A 1 197 ? 8.601 3.996 17.170 1.00 88.06 197 GLY A O 1
ATOM 1455 N N . GLY A 1 198 ? 6.769 2.921 17.901 1.00 91.88 198 GLY A N 1
ATOM 1456 C CA . GLY A 1 198 ? 5.808 3.680 17.097 1.00 91.88 198 GLY A CA 1
ATOM 1457 C C . GLY A 1 198 ? 5.785 3.301 15.612 1.00 91.88 198 GLY A C 1
ATOM 1458 O O . GLY A 1 198 ? 5.333 4.092 14.789 1.00 91.88 198 GLY A O 1
ATOM 1459 N N . SER A 1 199 ? 6.294 2.120 15.245 1.00 95.25 199 SER A N 1
ATOM 1460 C CA . SER A 1 199 ? 6.383 1.670 13.851 1.00 95.25 199 SER A CA 1
ATOM 1461 C C . SER A 1 199 ? 5.654 0.352 13.594 1.00 95.25 199 SER A C 1
ATOM 1463 O O . SER A 1 199 ? 5.567 -0.514 14.462 1.00 95.25 199 SER A O 1
ATOM 1465 N N . TYR A 1 200 ? 5.171 0.187 12.367 1.00 97.75 200 TYR A N 1
ATOM 1466 C CA . TYR A 1 200 ? 4.392 -0.954 11.903 1.00 97.75 200 TYR A CA 1
ATOM 1467 C C . TYR A 1 200 ? 5.083 -1.602 10.705 1.00 97.75 200 TYR A C 1
ATOM 1469 O O . TYR A 1 200 ? 5.584 -0.910 9.819 1.00 97.75 200 TYR A O 1
ATOM 1477 N N . SER A 1 201 ? 5.103 -2.929 10.669 1.00 97.69 201 SER A N 1
ATOM 1478 C CA . SER A 1 201 ? 5.511 -3.722 9.514 1.00 97.69 201 SER A CA 1
ATOM 1479 C C . SER A 1 201 ? 4.345 -3.920 8.564 1.00 97.69 201 SER A C 1
ATOM 1481 O O . SER A 1 201 ? 3.230 -4.225 8.985 1.00 97.69 201 SER A O 1
ATOM 1483 N N . ILE A 1 202 ? 4.647 -3.825 7.275 1.00 97.69 202 ILE A N 1
ATOM 1484 C CA . ILE A 1 202 ? 3.783 -4.232 6.176 1.00 97.69 202 ILE A CA 1
ATOM 1485 C C . ILE A 1 202 ? 4.557 -5.270 5.371 1.00 97.69 202 ILE A C 1
ATOM 1487 O O . ILE A 1 202 ? 5.575 -4.949 4.754 1.00 97.69 202 ILE A O 1
ATOM 1491 N N . SER A 1 203 ? 4.075 -6.508 5.373 1.00 95.50 203 SER A N 1
ATOM 1492 C CA . SER A 1 203 ? 4.676 -7.609 4.625 1.00 95.50 203 SER A CA 1
ATOM 1493 C C . SER A 1 203 ? 3.693 -8.139 3.589 1.00 95.50 203 SER A C 1
ATOM 1495 O O . SER A 1 203 ? 2.565 -8.507 3.917 1.00 95.50 203 SER A O 1
ATOM 1497 N N . LEU A 1 204 ? 4.125 -8.165 2.332 1.00 92.69 204 LEU A N 1
ATOM 1498 C CA . LEU A 1 204 ? 3.421 -8.786 1.217 1.00 92.69 204 LEU A CA 1
ATOM 1499 C C . LEU A 1 204 ? 4.200 -10.033 0.800 1.00 92.69 204 LEU A C 1
ATOM 1501 O O . LEU A 1 204 ? 5.392 -9.929 0.499 1.00 92.69 204 LEU A O 1
ATOM 1505 N N . ALA A 1 205 ? 3.530 -11.180 0.717 1.00 89.12 205 ALA A N 1
ATOM 1506 C CA . ALA A 1 205 ? 4.137 -12.420 0.249 1.00 89.12 205 ALA A CA 1
ATOM 1507 C C . ALA A 1 205 ? 3.485 -12.884 -1.058 1.00 89.12 205 ALA A C 1
ATOM 1509 O O . ALA A 1 205 ? 2.395 -13.454 -1.055 1.00 89.12 205 ALA A O 1
ATOM 1510 N N . GLY A 1 206 ? 4.180 -12.647 -2.171 1.00 88.88 206 GLY A N 1
ATOM 1511 C CA . GLY A 1 206 ? 3.857 -13.215 -3.477 1.00 88.88 206 GLY A CA 1
ATOM 1512 C C . GLY A 1 206 ? 2.522 -12.779 -4.074 1.00 88.88 206 GLY A C 1
ATOM 1513 O O . GLY A 1 206 ? 1.868 -13.569 -4.738 1.00 88.88 206 GLY A O 1
ATOM 1514 N N . ILE A 1 207 ? 2.107 -11.529 -3.862 1.00 90.12 207 ILE A N 1
ATOM 1515 C CA . ILE A 1 207 ? 0.831 -11.005 -4.357 1.00 90.12 207 ILE A CA 1
ATOM 1516 C C . ILE A 1 207 ? 0.741 -11.157 -5.878 1.00 90.12 207 ILE A C 1
ATOM 1518 O O . ILE A 1 207 ? 1.536 -10.593 -6.643 1.00 90.12 207 ILE A O 1
ATOM 1522 N N . GLN A 1 208 ? -0.264 -11.919 -6.301 1.00 90.38 208 GLN A N 1
ATOM 1523 C CA . GLN A 1 208 ? -0.558 -12.178 -7.699 1.00 90.38 208 GLN A CA 1
ATOM 1524 C C . GLN A 1 208 ? -1.665 -11.255 -8.212 1.00 90.38 208 GLN A C 1
ATOM 1526 O O . GLN A 1 208 ? -2.715 -11.087 -7.583 1.00 90.38 208 GLN A O 1
ATOM 1531 N N . ALA A 1 209 ? -1.405 -10.686 -9.382 1.00 89.44 209 ALA A N 1
ATOM 1532 C CA . ALA A 1 209 ? -2.276 -9.809 -10.139 1.00 89.44 209 ALA A CA 1
ATOM 1533 C C . ALA A 1 209 ? -2.063 -10.062 -11.637 1.00 89.44 209 ALA A C 1
ATOM 1535 O O . ALA A 1 209 ? -0.937 -10.318 -12.074 1.00 89.44 209 ALA A O 1
ATOM 1536 N N . TRP A 1 210 ? -3.128 -9.972 -12.428 1.00 87.81 210 TRP A N 1
ATOM 1537 C CA . TRP A 1 210 ? -3.064 -10.048 -13.891 1.00 87.81 210 TRP A CA 1
ATOM 1538 C C . TRP A 1 210 ? -4.183 -9.231 -14.530 1.00 87.81 210 TRP A C 1
ATOM 1540 O O . TRP A 1 210 ? -5.187 -8.911 -13.889 1.00 87.81 210 TRP A O 1
ATOM 1550 N N . PHE A 1 211 ? -4.017 -8.894 -15.809 1.00 86.00 211 PHE A N 1
ATOM 1551 C CA . PHE A 1 211 ? -5.040 -8.175 -16.559 1.00 86.00 211 PHE A CA 1
ATOM 1552 C C . PHE A 1 211 ? -6.286 -9.036 -16.757 1.00 86.00 211 PHE A C 1
ATOM 1554 O O . PHE A 1 211 ? -6.221 -10.194 -17.173 1.00 86.00 211 PHE A O 1
ATOM 1561 N N . LYS A 1 212 ? -7.459 -8.454 -16.522 1.00 84.38 212 LYS A N 1
ATOM 1562 C CA . LYS A 1 212 ? -8.728 -9.125 -16.786 1.00 84.38 212 LYS A CA 1
ATOM 1563 C C . LYS A 1 212 ? -8.808 -9.529 -18.263 1.00 84.38 212 LYS A C 1
ATOM 1565 O O . LYS A 1 212 ? -8.641 -8.703 -19.154 1.00 84.38 212 LYS A O 1
ATOM 1570 N N . GLY A 1 213 ? -9.076 -10.809 -18.514 1.00 81.81 213 GLY A N 1
ATOM 1571 C CA . GLY A 1 213 ? -9.111 -11.379 -19.865 1.00 81.81 213 GLY A CA 1
ATOM 1572 C C . GLY A 1 213 ? -7.779 -11.951 -20.366 1.00 81.81 213 GLY A C 1
ATOM 1573 O O . GLY A 1 213 ? -7.775 -12.551 -21.436 1.00 81.81 213 GLY A O 1
ATOM 1574 N N . SER A 1 214 ? -6.679 -11.833 -19.610 1.00 80.88 214 SER A N 1
ATOM 1575 C CA . SER A 1 214 ? -5.416 -12.521 -19.907 1.00 80.88 214 SER A CA 1
ATOM 1576 C C . SER A 1 214 ? -4.708 -12.995 -18.639 1.00 80.88 214 SER A C 1
ATOM 1578 O O . SER A 1 214 ? -4.209 -12.203 -17.847 1.00 80.88 214 SER A O 1
ATOM 1580 N N . GLU A 1 215 ? -4.612 -14.313 -18.474 1.00 79.31 215 GLU A N 1
ATOM 1581 C CA . GLU A 1 215 ? -3.861 -14.955 -17.386 1.00 79.31 215 GLU A CA 1
ATOM 1582 C C . GLU A 1 215 ? -2.399 -15.256 -17.749 1.00 79.31 215 GLU A C 1
ATOM 1584 O O . GLU A 1 215 ? -1.698 -15.905 -16.974 1.00 79.31 215 GLU A O 1
ATOM 1589 N N . GLN A 1 216 ? -1.937 -14.811 -18.923 1.00 82.56 216 GLN A N 1
ATOM 1590 C CA . GLN A 1 216 ? -0.624 -15.175 -19.461 1.00 82.56 216 GLN A CA 1
ATOM 1591 C C . GLN A 1 216 ? 0.534 -14.676 -18.586 1.00 82.56 216 GLN A C 1
ATOM 1593 O O . GLN A 1 216 ? 1.510 -15.397 -18.398 1.00 82.56 216 GLN A O 1
ATOM 1598 N N . PHE A 1 217 ? 0.413 -13.467 -18.033 1.00 85.44 217 PHE A N 1
ATOM 1599 C CA . PHE A 1 217 ? 1.437 -12.854 -17.189 1.00 85.44 217 PHE A CA 1
ATOM 1600 C C . PHE A 1 217 ? 0.837 -12.530 -15.826 1.00 85.44 217 PHE A C 1
ATOM 1602 O O . PHE A 1 217 ? 0.079 -11.570 -15.676 1.00 85.44 217 PHE A O 1
ATOM 1609 N N . LYS A 1 218 ? 1.167 -13.360 -14.836 1.00 88.31 218 LYS A N 1
ATOM 1610 C CA . LYS A 1 218 ? 0.762 -13.175 -13.441 1.00 88.31 218 LYS A CA 1
ATOM 1611 C C . LYS A 1 218 ? 1.936 -12.607 -12.665 1.00 88.31 218 LYS A C 1
ATOM 1613 O O . LYS A 1 218 ? 3.044 -13.135 -12.751 1.00 88.31 218 LYS A O 1
ATOM 1618 N N . SER A 1 219 ? 1.696 -11.545 -11.906 1.00 90.12 219 SER A N 1
ATOM 1619 C CA . SER A 1 219 ? 2.706 -11.053 -10.976 1.00 90.12 219 SER A CA 1
ATOM 1620 C C . SER A 1 219 ? 2.950 -12.054 -9.849 1.00 90.12 219 SER A C 1
ATOM 1622 O O . SER A 1 219 ? 2.107 -12.896 -9.552 1.00 90.12 219 SER A O 1
ATOM 1624 N N . ASN A 1 220 ? 4.086 -11.914 -9.179 1.00 91.62 220 ASN A N 1
ATOM 1625 C CA . ASN A 1 220 ? 4.407 -12.603 -7.935 1.00 91.62 220 ASN A CA 1
ATOM 1626 C C . ASN A 1 220 ? 5.214 -11.631 -7.073 1.00 91.62 220 ASN A C 1
ATOM 1628 O O . ASN A 1 220 ? 6.446 -11.661 -7.066 1.00 91.62 220 ASN A O 1
ATOM 1632 N N . TRP A 1 221 ? 4.509 -10.679 -6.460 1.00 92.44 221 TRP A N 1
ATOM 1633 C CA . TRP A 1 221 ? 5.112 -9.481 -5.887 1.00 92.44 221 TRP A CA 1
ATOM 1634 C C . TRP A 1 221 ? 5.189 -9.538 -4.367 1.00 92.44 221 TRP A C 1
ATOM 1636 O O . TRP A 1 221 ? 4.176 -9.677 -3.683 1.00 92.44 221 TRP A O 1
ATOM 1646 N N . SER A 1 222 ? 6.395 -9.378 -3.835 1.00 93.62 222 SER A N 1
ATOM 1647 C CA . SER A 1 222 ? 6.651 -9.396 -2.398 1.00 93.62 222 SER A CA 1
ATOM 1648 C C . SER A 1 222 ? 7.212 -8.064 -1.937 1.00 93.62 222 SER A C 1
ATOM 1650 O O . SER A 1 222 ? 7.956 -7.402 -2.660 1.00 93.62 222 SER A O 1
ATOM 1652 N N . SER A 1 223 ? 6.879 -7.667 -0.715 1.00 94.00 223 SER A N 1
ATOM 1653 C CA . SER A 1 223 ? 7.306 -6.394 -0.144 1.00 94.00 223 SER A CA 1
ATOM 1654 C C . SER A 1 223 ? 7.506 -6.503 1.356 1.00 94.00 223 SER A C 1
ATOM 1656 O O . SER A 1 223 ? 6.794 -7.238 2.029 1.00 94.00 223 SER A O 1
ATOM 1658 N N . ALA A 1 224 ? 8.464 -5.737 1.861 1.00 96.19 224 ALA A N 1
ATOM 1659 C CA . ALA A 1 224 ? 8.671 -5.491 3.275 1.00 96.19 224 ALA A CA 1
ATOM 1660 C C . ALA A 1 224 ? 8.844 -3.981 3.453 1.00 96.19 224 ALA A C 1
ATOM 1662 O O . ALA A 1 224 ? 9.857 -3.413 3.028 1.00 96.19 224 ALA A O 1
ATOM 1663 N N . LEU A 1 225 ? 7.832 -3.333 4.027 1.00 97.38 225 LEU A N 1
ATOM 1664 C CA . LEU A 1 225 ? 7.821 -1.904 4.320 1.00 97.38 225 LEU A CA 1
ATOM 1665 C C . LEU A 1 225 ? 7.632 -1.672 5.817 1.00 97.38 225 LEU A C 1
ATOM 1667 O O . LEU A 1 225 ? 6.982 -2.450 6.511 1.00 97.38 225 LEU A O 1
ATOM 1671 N N . THR A 1 226 ? 8.150 -0.547 6.282 1.00 97.62 226 THR A N 1
ATOM 1672 C CA . THR A 1 226 ? 7.894 0.000 7.607 1.00 97.62 226 THR A CA 1
ATOM 1673 C C . THR A 1 226 ? 7.077 1.272 7.451 1.00 97.62 226 THR A C 1
ATOM 1675 O O . THR A 1 226 ? 7.454 2.146 6.671 1.00 97.62 226 THR A O 1
ATOM 1678 N N . LEU A 1 227 ? 5.988 1.377 8.206 1.00 96.06 227 LEU A N 1
ATOM 1679 C CA . LEU A 1 227 ? 5.162 2.569 8.358 1.00 96.06 227 LEU A CA 1
ATOM 1680 C C . LEU A 1 227 ? 5.369 3.144 9.761 1.00 96.06 227 LEU A C 1
ATOM 1682 O O . LEU A 1 227 ? 5.210 2.439 10.752 1.00 96.06 227 LEU A O 1
ATOM 1686 N N . THR A 1 228 ? 5.656 4.433 9.857 1.00 95.06 228 THR A N 1
ATOM 1687 C CA . THR A 1 228 ? 5.697 5.171 11.122 1.00 95.06 228 THR A CA 1
ATOM 1688 C C . THR A 1 228 ? 4.724 6.339 11.013 1.00 95.06 228 THR A C 1
ATOM 1690 O O . THR A 1 228 ? 4.951 7.232 10.189 1.00 95.06 228 THR A O 1
ATOM 1693 N N . PRO A 1 229 ? 3.627 6.346 11.790 1.00 91.50 229 PRO A N 1
ATOM 1694 C CA . PRO A 1 229 ? 2.718 7.481 11.836 1.00 91.50 229 PRO A CA 1
ATOM 1695 C C . PRO A 1 229 ? 3.436 8.731 12.326 1.00 91.50 229 PRO A C 1
ATOM 1697 O O . PRO A 1 229 ? 4.404 8.653 13.080 1.00 91.50 229 PRO A O 1
ATOM 1700 N N . GLY A 1 230 ? 2.946 9.893 11.904 1.00 86.94 230 GLY A N 1
ATOM 1701 C CA . GLY A 1 230 ? 3.506 11.166 12.341 1.00 86.94 230 GLY A CA 1
ATOM 1702 C C . GLY A 1 230 ? 3.291 11.455 13.833 1.00 86.94 230 GLY A C 1
ATOM 1703 O O . GLY A 1 230 ? 4.014 12.267 14.394 1.00 86.94 230 GLY A O 1
ATOM 1704 N N . SER A 1 231 ? 2.330 10.791 14.480 1.00 85.06 231 SER A N 1
ATOM 1705 C CA . SER A 1 231 ? 1.993 10.953 15.899 1.00 85.06 231 SER A CA 1
ATOM 1706 C C . SER A 1 231 ? 3.162 10.615 16.836 1.00 85.06 231 SER A C 1
ATOM 1708 O O . SER A 1 231 ? 3.862 9.623 16.622 1.00 85.06 231 SER A O 1
ATOM 1710 N N . ASP A 1 232 ? 3.282 11.333 17.950 1.00 82.19 232 ASP A N 1
ATOM 1711 C CA . ASP A 1 232 ? 4.411 11.179 18.883 1.00 82.19 232 ASP A CA 1
ATOM 1712 C C . ASP A 1 232 ? 4.373 9.856 19.675 1.00 82.19 232 ASP A C 1
ATOM 1714 O O . ASP A 1 232 ? 5.395 9.386 20.170 1.00 82.19 232 ASP A O 1
ATOM 1718 N N . ASN A 1 233 ? 3.195 9.238 19.782 1.00 84.56 233 ASN A N 1
ATOM 1719 C CA . ASN A 1 233 ? 2.951 7.968 20.473 1.00 84.56 233 ASN A CA 1
ATOM 1720 C C . ASN A 1 233 ? 2.852 6.759 19.518 1.00 84.56 233 ASN A C 1
ATOM 1722 O O . ASN A 1 233 ? 2.588 5.648 19.972 1.00 84.56 233 ASN A O 1
ATOM 1726 N N . GLY A 1 234 ? 3.039 6.959 18.208 1.00 88.69 234 GLY A N 1
ATOM 1727 C CA . GLY A 1 234 ? 2.846 5.913 17.195 1.00 88.69 234 GLY A CA 1
ATOM 1728 C C . GLY A 1 234 ? 1.387 5.510 16.948 1.00 88.69 234 GLY A C 1
ATOM 1729 O O . GLY A 1 234 ? 1.145 4.475 16.324 1.00 88.69 234 GLY A O 1
ATOM 1730 N N . SER A 1 235 ? 0.424 6.296 17.432 1.00 91.69 235 SER A N 1
ATOM 1731 C CA . SER A 1 235 ? -1.003 6.129 17.166 1.00 91.69 235 SER A CA 1
ATOM 1732 C C . SER A 1 235 ? -1.331 6.272 15.678 1.00 91.69 235 SER A C 1
ATOM 1734 O O . SER A 1 235 ? -0.801 7.121 14.962 1.00 91.69 235 SER A O 1
ATOM 1736 N N . LEU A 1 236 ? -2.257 5.443 15.203 1.00 92.94 236 LEU A N 1
ATOM 1737 C CA . LEU A 1 236 ? -2.837 5.576 13.866 1.00 92.94 236 LEU A CA 1
ATOM 1738 C C . LEU A 1 236 ? -4.088 6.467 13.853 1.00 92.94 236 LEU A C 1
ATOM 1740 O O . LEU A 1 236 ? -4.636 6.709 12.776 1.00 92.94 236 LEU A O 1
ATOM 1744 N N . ALA A 1 237 ? -4.543 6.952 15.015 1.00 92.31 237 ALA A N 1
ATOM 1745 C CA . ALA A 1 237 ? -5.718 7.807 15.106 1.00 92.31 237 ALA A CA 1
ATOM 1746 C C . ALA A 1 237 ? -5.502 9.098 14.308 1.00 92.31 237 ALA A C 1
ATOM 1748 O O . ALA A 1 237 ? -4.453 9.750 14.370 1.00 92.31 237 ALA A O 1
ATOM 1749 N N . ILE A 1 238 ? -6.518 9.487 13.545 1.00 87.12 238 ILE A N 1
ATOM 1750 C CA . ILE A 1 238 ? -6.420 10.641 12.657 1.00 87.12 238 ILE A CA 1
ATOM 1751 C C . ILE A 1 238 ? -6.235 11.932 13.445 1.00 87.12 238 ILE A C 1
ATOM 1753 O O . ILE A 1 238 ? -5.420 12.770 13.060 1.00 87.12 238 ILE A O 1
ATOM 1757 N N . SER A 1 239 ? -6.925 12.050 14.570 1.00 87.25 239 SER A N 1
ATOM 1758 C CA . SER A 1 239 ? -6.826 13.200 15.466 1.00 87.25 239 SER A CA 1
ATOM 1759 C C . SER A 1 239 ? -5.451 13.367 16.139 1.00 87.25 239 SER A C 1
ATOM 1761 O O . SER A 1 239 ? -5.205 14.407 16.738 1.00 87.25 239 SER A O 1
ATOM 1763 N N . ASP A 1 240 ? -4.549 12.375 16.069 1.00 86.94 240 ASP A N 1
ATOM 1764 C CA . ASP A 1 240 ? -3.155 12.491 16.553 1.00 86.94 240 ASP A CA 1
ATOM 1765 C C . ASP A 1 240 ? -2.165 12.939 15.465 1.00 86.94 240 ASP A C 1
ATOM 1767 O O . ASP A 1 240 ? -1.014 13.272 15.760 1.00 86.94 240 ASP A O 1
ATOM 1771 N N . THR A 1 241 ? -2.585 12.913 14.199 1.00 78.25 241 THR A N 1
ATOM 1772 C CA . THR A 1 241 ? -1.722 13.195 13.039 1.00 78.25 241 THR A CA 1
ATOM 1773 C C . THR A 1 241 ? -2.099 14.480 12.308 1.00 78.25 241 THR A C 1
ATOM 1775 O O . THR A 1 241 ? -1.293 15.004 11.539 1.00 78.25 241 THR A O 1
ATOM 1778 N N . GLU A 1 242 ? -3.287 15.025 12.567 1.00 75.12 242 GLU A N 1
ATOM 1779 C CA . GLU A 1 242 ? -3.738 16.299 12.015 1.00 75.12 242 GLU A CA 1
ATOM 1780 C C . GLU A 1 242 ? -4.482 17.101 13.085 1.00 75.12 242 GLU A C 1
ATOM 1782 O O . GLU A 1 242 ? -5.357 16.565 13.767 1.00 75.12 242 GLU A O 1
ATOM 1787 N N . SER A 1 243 ? -4.119 18.379 13.245 1.00 67.44 243 SER A N 1
ATOM 1788 C CA . SER A 1 243 ? -4.810 19.286 14.161 1.00 67.44 243 SER A CA 1
ATOM 1789 C C . SER A 1 243 ? -5.992 19.981 13.482 1.00 67.44 243 SER A C 1
ATOM 1791 O O . SER A 1 243 ? -5.935 20.335 12.304 1.00 67.44 243 SER A O 1
ATOM 1793 N N . ASP A 1 244 ? -7.036 20.285 14.255 1.00 64.69 244 ASP A N 1
ATOM 1794 C CA . ASP A 1 244 ? -8.171 21.103 13.798 1.00 64.69 244 ASP A CA 1
ATOM 1795 C C . ASP A 1 244 ? -7.756 22.539 13.411 1.00 64.69 244 ASP A C 1
ATOM 1797 O O . ASP A 1 244 ? -8.491 23.233 12.706 1.00 64.69 244 ASP A O 1
ATOM 1801 N N . SER A 1 245 ? -6.585 22.999 13.870 1.00 62.03 245 SER A N 1
ATOM 1802 C CA . SER A 1 245 ? -6.049 24.338 13.601 1.00 62.03 245 SER A CA 1
ATOM 1803 C C . SER A 1 245 ? -5.206 24.429 12.326 1.00 62.03 245 SER A C 1
ATOM 1805 O O . SER A 1 245 ? -4.978 25.535 11.841 1.00 62.03 245 SER A O 1
ATOM 1807 N N . GLY A 1 246 ? -4.762 23.294 11.772 1.00 63.59 246 GLY A N 1
ATOM 1808 C CA . GLY A 1 246 ? -3.889 23.244 10.594 1.00 63.59 246 GLY A CA 1
ATOM 1809 C C . GLY A 1 246 ? -2.439 23.657 10.854 1.00 63.59 246 GLY A C 1
ATOM 1810 O O . GLY A 1 246 ? -1.653 23.724 9.910 1.00 63.59 246 GLY A O 1
ATOM 1811 N N . ASP A 1 247 ? -2.077 23.923 12.112 1.00 62.84 247 ASP A N 1
ATOM 1812 C CA . ASP A 1 247 ? -0.732 24.372 12.493 1.00 62.84 247 ASP A CA 1
ATOM 1813 C C . ASP A 1 247 ? 0.324 23.267 12.324 1.00 62.84 247 ASP A C 1
ATOM 1815 O O . ASP A 1 247 ? 1.504 23.562 12.131 1.00 62.84 247 ASP A O 1
ATOM 1819 N N . GLU A 1 248 ? -0.089 21.994 12.364 1.00 67.38 248 GLU A N 1
ATOM 1820 C CA . GLU A 1 248 ? 0.800 20.847 12.191 1.00 67.38 248 GLU A CA 1
ATOM 1821 C C . GLU A 1 248 ? 0.089 19.699 11.452 1.00 67.38 248 GLU A C 1
ATOM 1823 O O . GLU A 1 248 ? -0.849 19.085 11.963 1.00 67.38 248 GLU A O 1
ATOM 1828 N N . ILE A 1 249 ? 0.549 19.399 10.232 1.00 72.31 249 ILE A N 1
ATOM 1829 C CA . ILE A 1 249 ? 0.199 18.170 9.507 1.00 72.31 249 ILE A CA 1
ATOM 1830 C C . ILE A 1 249 ? 1.381 17.220 9.667 1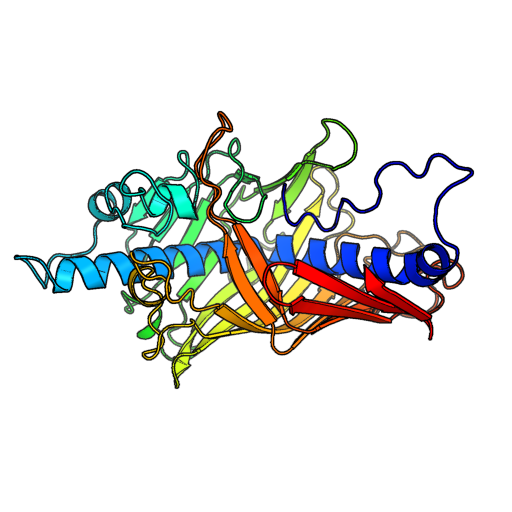.00 72.31 249 ILE A C 1
ATOM 1832 O O . ILE A 1 249 ? 2.467 17.490 9.145 1.00 72.31 249 ILE A O 1
ATOM 1836 N N . LYS A 1 250 ? 1.185 16.120 10.399 1.00 85.06 250 LYS A N 1
ATOM 1837 C CA . LYS A 1 250 ? 2.247 15.150 10.670 1.00 85.06 250 LYS A CA 1
ATOM 1838 C C . LYS A 1 250 ? 2.237 14.057 9.600 1.00 85.06 250 LYS A C 1
ATOM 1840 O O . LYS A 1 250 ? 1.326 13.233 9.533 1.00 85.06 250 LYS A O 1
ATOM 1845 N N . ASP A 1 251 ? 3.262 14.058 8.752 1.00 86.38 251 ASP A N 1
ATOM 1846 C CA . ASP A 1 251 ? 3.372 13.133 7.621 1.00 86.38 251 ASP A CA 1
ATOM 1847 C C . ASP A 1 251 ? 3.639 11.685 8.079 1.00 86.38 251 ASP A C 1
ATOM 1849 O O . ASP A 1 251 ? 4.381 11.432 9.033 1.00 86.38 251 ASP A O 1
ATOM 1853 N N . PHE A 1 252 ? 3.083 10.712 7.352 1.00 89.44 252 PHE A N 1
ATOM 1854 C CA . PHE A 1 252 ? 3.410 9.298 7.542 1.00 89.44 252 PHE A CA 1
ATOM 1855 C C . PHE A 1 252 ? 4.767 8.999 6.920 1.00 89.44 252 PHE A C 1
ATOM 1857 O O . PHE A 1 252 ? 4.991 9.284 5.743 1.00 89.44 252 PHE A O 1
ATOM 1864 N N . LYS A 1 253 ? 5.663 8.373 7.679 1.00 93.81 253 LYS A N 1
ATOM 1865 C CA . LYS A 1 253 ? 6.964 7.941 7.169 1.00 93.81 253 LYS A CA 1
ATOM 1866 C C . LYS A 1 253 ? 6.875 6.498 6.695 1.00 93.81 253 LYS A C 1
ATOM 1868 O O . LYS A 1 253 ? 6.391 5.639 7.426 1.00 93.81 253 LYS A O 1
ATOM 1873 N N . VAL A 1 254 ? 7.351 6.231 5.484 1.00 95.06 254 VAL A N 1
ATOM 1874 C CA . VAL A 1 254 ? 7.372 4.897 4.885 1.00 95.06 254 VAL A CA 1
ATOM 1875 C C . VAL A 1 254 ? 8.730 4.636 4.253 1.00 95.06 254 VAL A C 1
ATOM 1877 O O . VAL A 1 254 ? 9.236 5.446 3.479 1.00 95.06 254 VAL A O 1
ATOM 1880 N N . SER A 1 255 ? 9.296 3.472 4.546 1.00 97.31 255 SER A N 1
ATOM 1881 C CA . SER A 1 255 ? 10.545 2.993 3.954 1.00 97.31 255 SER A CA 1
ATOM 1882 C C . SER A 1 255 ? 10.465 1.494 3.728 1.00 97.31 255 SER A C 1
ATOM 1884 O O . SER A 1 255 ? 9.738 0.800 4.429 1.00 97.31 255 SER A O 1
ATOM 1886 N N . GLY A 1 256 ? 11.229 0.974 2.775 1.00 97.69 256 GLY A N 1
ATOM 1887 C CA . GLY A 1 256 ? 11.358 -0.465 2.586 1.00 97.69 256 GLY A CA 1
ATOM 1888 C C . GLY A 1 256 ? 11.600 -0.860 1.143 1.00 97.69 256 GLY A C 1
ATOM 1889 O O . GLY A 1 256 ? 12.051 -0.057 0.323 1.00 97.69 256 GLY A O 1
ATOM 1890 N N . THR A 1 257 ? 11.333 -2.123 0.840 1.00 98.12 257 THR A N 1
ATOM 1891 C CA . THR A 1 257 ? 11.635 -2.717 -0.462 1.00 98.12 257 THR A CA 1
ATOM 1892 C C . THR A 1 257 ? 10.504 -3.592 -0.966 1.00 98.12 257 THR A C 1
ATOM 1894 O O . THR A 1 257 ? 9.722 -4.136 -0.187 1.00 98.12 257 THR A O 1
ATOM 1897 N N . ALA A 1 258 ? 10.450 -3.767 -2.278 1.00 97.00 258 ALA A N 1
ATOM 1898 C CA . ALA A 1 258 ? 9.623 -4.772 -2.916 1.00 97.00 258 ALA A CA 1
ATOM 1899 C C . ALA A 1 258 ? 10.309 -5.322 -4.165 1.00 97.00 258 ALA A C 1
ATOM 1901 O O . ALA A 1 258 ? 11.162 -4.659 -4.757 1.00 97.00 258 ALA A O 1
ATOM 1902 N N . SER A 1 259 ? 9.965 -6.538 -4.555 1.00 96.88 259 SER A N 1
ATOM 1903 C CA . SER A 1 259 ? 10.454 -7.149 -5.783 1.00 96.88 259 SER A CA 1
ATOM 1904 C C . SER A 1 259 ? 9.602 -8.345 -6.165 1.00 96.88 259 SER A C 1
ATOM 1906 O O . SER A 1 259 ? 8.869 -8.907 -5.349 1.00 96.88 259 SER A O 1
ATOM 1908 N N . GLY A 1 260 ? 9.718 -8.747 -7.423 1.00 94.38 260 GLY A N 1
ATOM 1909 C CA . GLY A 1 260 ? 9.005 -9.909 -7.912 1.00 94.38 260 GLY A CA 1
ATOM 1910 C C . GLY A 1 260 ? 8.794 -9.888 -9.408 1.00 94.38 260 GLY A C 1
ATOM 1911 O O . GLY A 1 260 ? 9.260 -8.990 -10.118 1.00 94.38 260 GLY A O 1
ATOM 1912 N N . ASP A 1 261 ? 8.067 -10.900 -9.856 1.00 92.69 261 ASP A N 1
ATOM 1913 C CA . ASP A 1 261 ? 7.598 -10.985 -11.230 1.00 92.69 261 ASP A CA 1
ATOM 1914 C C . ASP A 1 261 ? 6.421 -10.021 -11.405 1.00 92.69 261 ASP A C 1
ATOM 1916 O O . ASP A 1 261 ? 5.606 -9.838 -10.495 1.00 92.69 261 ASP A O 1
ATOM 1920 N N . SER A 1 262 ? 6.339 -9.382 -12.566 1.00 90.81 262 SER A N 1
ATOM 1921 C CA . SER A 1 262 ? 5.282 -8.429 -12.895 1.00 90.81 262 SER A CA 1
ATOM 1922 C C . SER A 1 262 ? 4.230 -9.031 -13.825 1.00 90.81 262 SER A C 1
ATOM 1924 O O . SER A 1 262 ? 4.378 -10.135 -14.345 1.00 90.81 262 SER A O 1
ATOM 1926 N N . PHE A 1 263 ? 3.164 -8.278 -14.071 1.00 87.75 263 PHE A N 1
ATOM 1927 C CA . PHE A 1 263 ? 2.190 -8.576 -15.125 1.00 87.75 263 PHE A CA 1
ATOM 1928 C C . PHE A 1 263 ? 2.608 -8.025 -16.507 1.00 87.75 263 PHE A C 1
ATOM 1930 O O . PHE A 1 263 ? 1.802 -8.027 -17.436 1.00 87.75 263 PHE A O 1
ATOM 1937 N N . TYR A 1 264 ? 3.844 -7.528 -16.662 1.00 87.38 264 TYR A N 1
ATOM 1938 C CA . TYR A 1 264 ? 4.388 -7.072 -17.944 1.00 87.38 264 TYR A CA 1
ATOM 1939 C C . TYR A 1 264 ? 5.224 -8.171 -18.599 1.00 87.38 264 TYR A C 1
ATOM 1941 O O . TYR A 1 264 ? 6.024 -8.823 -17.932 1.00 87.38 264 TYR A O 1
ATOM 1949 N N . ALA A 1 265 ? 5.066 -8.345 -19.908 1.00 85.19 265 ALA A N 1
ATOM 1950 C CA . ALA A 1 265 ? 5.783 -9.351 -20.682 1.00 85.19 265 ALA A CA 1
ATOM 1951 C C . ALA A 1 265 ? 7.259 -8.984 -20.906 1.00 85.19 265 ALA A C 1
ATOM 1953 O O . ALA A 1 265 ? 7.602 -7.807 -21.045 1.00 85.19 265 ALA A O 1
ATOM 1954 N N . THR A 1 266 ? 8.122 -9.996 -21.009 1.00 84.00 266 THR A N 1
ATOM 1955 C CA . THR A 1 266 ? 9.468 -9.857 -21.583 1.00 84.00 266 THR A CA 1
ATOM 1956 C C . THR A 1 266 ? 9.394 -9.514 -23.073 1.00 84.00 266 THR A C 1
ATOM 1958 O O . THR A 1 266 ? 8.372 -9.717 -23.726 1.00 84.00 266 THR A O 1
ATOM 1961 N N . ALA A 1 267 ? 10.506 -9.063 -23.654 1.00 81.12 267 ALA A N 1
ATOM 1962 C CA . ALA A 1 267 ? 10.623 -8.789 -25.088 1.00 81.12 267 ALA A CA 1
ATOM 1963 C C . ALA A 1 267 ? 10.349 -10.020 -25.977 1.00 81.12 267 ALA A C 1
ATOM 1965 O O . ALA A 1 267 ? 9.976 -9.868 -27.136 1.00 81.12 267 ALA A O 1
ATOM 1966 N N . SER A 1 268 ? 10.536 -11.232 -25.444 1.00 78.69 268 SER A N 1
ATOM 1967 C CA . SER A 1 268 ? 10.199 -12.491 -26.117 1.00 78.69 268 SER A CA 1
ATOM 1968 C C . SER A 1 268 ? 8.737 -12.913 -25.942 1.00 78.69 268 SER A C 1
ATOM 1970 O O . SER A 1 268 ? 8.321 -13.880 -26.569 1.00 78.69 268 SER A O 1
ATOM 1972 N N . GLU A 1 269 ? 7.976 -12.236 -25.075 1.00 82.94 269 GLU A N 1
ATOM 1973 C CA . GLU A 1 269 ? 6.602 -12.578 -24.671 1.00 82.94 269 GLU A CA 1
ATOM 1974 C C . GLU A 1 269 ? 6.440 -13.983 -24.053 1.00 82.94 269 GLU A C 1
ATOM 1976 O O . GLU A 1 269 ? 5.326 -14.483 -23.885 1.00 82.94 269 GLU A O 1
ATOM 1981 N N . LEU A 1 270 ? 7.551 -14.620 -23.667 1.00 82.81 270 LEU A N 1
ATOM 1982 C CA . LEU A 1 270 ? 7.569 -15.966 -23.081 1.00 82.81 270 LEU A CA 1
ATOM 1983 C C . LEU A 1 270 ? 7.535 -15.968 -21.548 1.00 82.81 270 LEU A C 1
ATOM 1985 O O . LEU A 1 270 ? 7.398 -17.031 -20.945 1.00 82.81 270 LEU A O 1
ATOM 1989 N N . GLY A 1 271 ? 7.672 -14.807 -20.907 1.00 84.75 271 GLY A N 1
ATOM 1990 C CA . GLY A 1 271 ? 7.657 -14.695 -19.453 1.00 84.75 271 GLY A CA 1
ATOM 1991 C C . GLY A 1 271 ? 7.344 -13.287 -18.969 1.00 84.75 271 GLY A C 1
ATOM 1992 O O . GLY A 1 271 ? 7.136 -12.369 -19.763 1.00 84.75 271 GLY A O 1
ATOM 1993 N N . SER A 1 272 ? 7.326 -13.128 -17.649 1.00 88.50 272 SER A N 1
ATOM 1994 C CA . SER A 1 272 ? 7.132 -11.840 -16.987 1.00 88.50 272 SER A CA 1
ATOM 1995 C C . SER A 1 272 ? 8.456 -11.107 -16.768 1.00 88.50 272 SER A C 1
ATOM 1997 O O . SER A 1 272 ? 9.450 -11.703 -16.350 1.00 88.50 272 SER A O 1
ATOM 1999 N N . LEU A 1 273 ? 8.456 -9.789 -16.968 1.00 92.06 273 LEU A N 1
ATOM 2000 C CA . LEU A 1 273 ? 9.528 -8.920 -16.491 1.00 92.06 273 LEU A CA 1
ATOM 2001 C C . LEU A 1 273 ? 9.573 -8.926 -14.967 1.00 92.06 273 LEU A C 1
ATOM 2003 O O . LEU A 1 273 ? 8.534 -8.931 -14.300 1.00 92.06 273 LEU A O 1
ATOM 2007 N N . ARG A 1 274 ? 10.785 -8.864 -14.427 1.00 95.31 274 ARG A N 1
ATOM 2008 C CA . ARG A 1 274 ? 11.062 -8.800 -12.996 1.00 95.31 274 ARG A CA 1
ATOM 2009 C C . ARG A 1 274 ? 11.497 -7.392 -12.643 1.00 95.31 274 ARG A C 1
ATOM 2011 O O . ARG A 1 274 ? 12.309 -6.789 -13.351 1.00 95.31 274 ARG A O 1
ATOM 2018 N N . PHE A 1 275 ? 10.966 -6.882 -11.540 1.00 97.12 275 PHE A N 1
ATOM 2019 C CA . PHE A 1 275 ? 11.295 -5.548 -11.056 1.00 97.12 275 PHE A CA 1
ATOM 2020 C C . PHE A 1 275 ? 11.721 -5.558 -9.592 1.00 97.12 275 PHE A C 1
ATOM 2022 O O . PHE A 1 275 ? 11.457 -6.501 -8.841 1.00 97.12 275 PHE A O 1
ATOM 2029 N N . SER A 1 276 ? 12.353 -4.464 -9.177 1.00 98.00 276 SER A N 1
ATOM 2030 C CA . SER A 1 276 ? 12.532 -4.118 -7.771 1.00 98.00 276 SER A CA 1
ATOM 2031 C C . SER A 1 276 ? 12.176 -2.664 -7.498 1.00 98.00 276 SER A C 1
ATOM 2033 O O . SER A 1 276 ? 12.343 -1.795 -8.352 1.00 98.00 276 SER A O 1
ATOM 2035 N N . TYR A 1 277 ? 11.745 -2.418 -6.270 1.00 97.62 277 TYR A N 1
ATOM 2036 C CA . TYR A 1 277 ? 11.378 -1.136 -5.700 1.00 97.62 277 TYR A CA 1
ATOM 2037 C C . TYR A 1 277 ? 12.100 -0.956 -4.366 1.00 97.62 277 TYR A C 1
ATOM 2039 O O . TYR A 1 277 ? 12.173 -1.879 -3.550 1.00 97.62 277 TYR A O 1
ATOM 2047 N N . ARG A 1 278 ? 12.595 0.249 -4.105 1.00 98.50 278 ARG A N 1
ATOM 2048 C CA . ARG A 1 278 ? 13.067 0.666 -2.786 1.00 98.50 278 ARG A CA 1
ATOM 2049 C C . ARG A 1 278 ? 12.589 2.077 -2.506 1.00 98.50 278 ARG A C 1
ATOM 2051 O O . ARG A 1 278 ? 12.856 2.979 -3.294 1.00 98.50 278 ARG A O 1
ATOM 2058 N N . LEU A 1 279 ? 11.949 2.261 -1.361 1.00 97.50 279 LEU A N 1
ATOM 2059 C CA . LEU A 1 279 ? 11.602 3.563 -0.815 1.00 97.50 279 LEU A CA 1
ATOM 2060 C C . LEU A 1 279 ? 12.493 3.859 0.385 1.00 97.50 279 LEU A C 1
ATOM 2062 O O . LEU A 1 279 ? 12.651 3.025 1.278 1.00 97.50 279 LEU A O 1
ATOM 2066 N N . THR A 1 280 ? 13.071 5.050 0.404 1.00 97.56 280 THR A N 1
ATOM 2067 C CA . THR A 1 280 ? 13.912 5.531 1.497 1.00 97.56 280 THR A CA 1
ATOM 2068 C C . THR A 1 280 ? 13.416 6.893 1.939 1.00 97.56 280 THR A C 1
ATOM 2070 O O . THR A 1 280 ? 13.270 7.791 1.109 1.00 97.56 280 THR A O 1
ATOM 2073 N N . ASP A 1 281 ? 13.149 7.011 3.239 1.00 95.12 281 ASP A N 1
ATOM 2074 C CA . ASP A 1 281 ? 12.687 8.229 3.907 1.00 95.12 281 ASP A CA 1
ATOM 2075 C C . ASP A 1 281 ? 11.462 8.853 3.228 1.00 95.12 281 ASP A C 1
ATOM 2077 O O . ASP A 1 281 ? 11.337 10.072 3.128 1.00 95.12 281 ASP A O 1
ATOM 2081 N N . GLY A 1 282 ? 10.557 8.004 2.729 1.00 94.25 282 GLY A N 1
ATOM 2082 C CA . GLY A 1 282 ? 9.312 8.447 2.122 1.00 94.25 282 GLY A CA 1
ATOM 2083 C C . GLY A 1 282 ? 8.439 9.137 3.155 1.00 94.25 282 GLY A C 1
ATOM 2084 O O . GLY A 1 282 ? 8.161 8.556 4.198 1.00 94.25 282 GLY A O 1
ATOM 2085 N N . GLN A 1 283 ? 7.977 10.346 2.867 1.00 92.31 283 GLN A N 1
ATOM 2086 C CA . GLN A 1 283 ? 6.992 11.044 3.688 1.00 92.31 283 GLN A CA 1
ATOM 2087 C C . GLN A 1 283 ? 5.724 11.235 2.877 1.00 92.31 283 GLN A C 1
ATOM 2089 O O . GLN A 1 283 ? 5.772 11.773 1.771 1.00 92.31 283 GLN A O 1
ATOM 2094 N N . TYR A 1 284 ? 4.601 10.788 3.421 1.00 87.38 284 TYR A N 1
ATOM 2095 C CA . TYR A 1 284 ? 3.294 10.868 2.793 1.00 87.38 284 TYR A CA 1
ATOM 2096 C C . TYR A 1 284 ? 2.413 11.832 3.567 1.00 87.38 284 TYR A C 1
ATOM 2098 O O . TYR A 1 284 ? 2.069 11.593 4.727 1.00 87.38 284 TYR A O 1
ATOM 2106 N N . ARG A 1 285 ? 2.015 12.897 2.877 1.00 81.31 285 ARG A N 1
ATOM 2107 C CA . ARG A 1 285 ? 1.066 13.880 3.370 1.00 81.31 285 ARG A CA 1
ATOM 2108 C C . ARG A 1 285 ? -0.331 13.518 2.924 1.00 81.31 285 ARG A C 1
ATOM 2110 O O . ARG A 1 285 ? -0.568 13.291 1.737 1.00 81.31 285 ARG A O 1
ATOM 2117 N N . ARG A 1 286 ? -1.281 13.528 3.851 1.00 75.00 286 ARG A N 1
ATOM 2118 C CA . ARG A 1 286 ? -2.693 13.482 3.486 1.00 75.00 286 ARG A CA 1
ATOM 2119 C C . ARG A 1 286 ? -3.107 14.819 2.874 1.00 75.00 286 ARG A C 1
ATOM 2121 O O . ARG A 1 286 ? -2.847 15.878 3.426 1.00 75.00 286 ARG A O 1
ATOM 2128 N N . ILE A 1 287 ? -3.784 14.755 1.739 1.00 65.06 287 ILE A N 1
ATOM 2129 C CA . ILE A 1 287 ? -4.376 15.889 1.045 1.00 65.06 287 ILE A CA 1
ATOM 2130 C C . ILE A 1 287 ? -5.877 15.694 1.055 1.00 65.06 287 ILE A C 1
ATOM 2132 O O . ILE A 1 287 ? -6.414 14.775 0.430 1.00 65.06 287 ILE A O 1
ATOM 2136 N N . ILE A 1 288 ? -6.554 16.601 1.743 1.00 58.66 288 ILE A N 1
ATOM 2137 C CA . ILE A 1 288 ? -8.004 16.690 1.722 1.00 58.66 288 ILE A CA 1
ATOM 2138 C C . ILE A 1 288 ? -8.365 17.702 0.655 1.00 58.66 288 ILE A C 1
ATOM 2140 O O . ILE A 1 288 ? -8.059 18.889 0.760 1.00 58.66 288 ILE A O 1
ATOM 2144 N N . LYS A 1 289 ? -9.003 17.227 -0.412 1.00 53.38 289 LYS A N 1
ATOM 2145 C CA . LYS A 1 289 ? -9.590 18.134 -1.392 1.00 53.38 289 LYS A CA 1
ATOM 2146 C C . LYS A 1 289 ? -10.845 18.739 -0.783 1.00 53.38 289 LYS A C 1
ATOM 2148 O O . LYS A 1 289 ? -11.900 18.108 -0.787 1.00 53.38 289 LYS A O 1
ATOM 2153 N N . SER A 1 290 ? -10.736 19.961 -0.268 1.00 43.00 290 SER A N 1
ATOM 2154 C CA . SER A 1 290 ? -11.922 20.753 0.022 1.00 43.00 290 SER A CA 1
ATOM 2155 C C . SER A 1 290 ? -12.499 21.289 -1.298 1.00 43.00 290 SER A C 1
ATOM 2157 O O . SER A 1 290 ? -11.808 21.895 -2.115 1.00 43.00 290 SER A O 1
ATOM 2159 N N . SER A 1 291 ? -13.795 21.041 -1.489 1.00 39.44 291 SER A N 1
ATOM 2160 C CA . SER A 1 291 ? -14.712 21.652 -2.465 1.00 39.44 291 SER A CA 1
ATOM 2161 C C . SER A 1 291 ? -14.767 21.136 -3.923 1.00 39.44 291 SER A C 1
ATOM 2163 O O . SER A 1 291 ? -13.798 21.118 -4.678 1.00 39.44 291 SER A O 1
ATOM 2165 N N . SER A 1 292 ? -16.014 20.884 -4.350 1.00 36.34 292 SER A N 1
ATOM 2166 C CA . SER A 1 292 ? -16.567 21.129 -5.699 1.00 36.34 292 SER A CA 1
ATOM 2167 C C . SER A 1 292 ? -16.354 20.134 -6.851 1.00 36.34 292 SER A C 1
ATOM 2169 O O . SER A 1 292 ? -16.548 20.504 -8.007 1.00 36.34 292 SER A O 1
ATOM 2171 N N . ILE A 1 293 ? -16.101 18.852 -6.581 1.00 37.00 293 ILE A N 1
ATOM 2172 C CA . ILE A 1 293 ? -16.369 17.805 -7.583 1.00 37.00 293 ILE A CA 1
ATOM 2173 C C . ILE A 1 293 ? -17.493 16.927 -7.046 1.00 37.00 293 ILE A C 1
ATOM 2175 O O . ILE A 1 293 ? -17.435 16.444 -5.921 1.00 37.00 293 ILE A O 1
ATOM 2179 N N . SER A 1 294 ? -18.526 16.739 -7.858 1.00 35.88 294 SER A N 1
ATOM 2180 C CA . SER A 1 294 ? -19.721 15.911 -7.654 1.00 35.88 294 SER A CA 1
ATOM 2181 C C . SER A 1 294 ? -19.442 14.405 -7.453 1.00 35.88 294 SER A C 1
ATOM 2183 O O . SER A 1 294 ? -20.307 13.572 -7.707 1.00 35.88 294 SER A O 1
ATOM 2185 N N . SER A 1 295 ? -18.246 14.035 -6.991 1.00 39.84 295 SER A N 1
ATOM 2186 C CA . SER A 1 295 ? -17.779 12.664 -6.816 1.00 39.84 295 SER A CA 1
ATOM 2187 C C . SER A 1 295 ? -16.907 12.535 -5.558 1.00 39.84 295 SER A C 1
ATOM 2189 O O . SER A 1 295 ? -15.685 12.543 -5.669 1.00 39.84 295 SER A O 1
ATOM 2191 N N . GLY A 1 296 ? -17.548 12.407 -4.390 1.00 45.28 296 GLY A N 1
ATOM 2192 C CA . GLY A 1 296 ? -16.978 11.836 -3.159 1.00 45.28 296 GLY A CA 1
ATOM 2193 C C . GLY A 1 296 ? -15.852 12.622 -2.468 1.00 45.28 296 GLY A C 1
ATOM 2194 O O . GLY A 1 296 ? -14.928 13.140 -3.090 1.00 45.28 296 GLY A O 1
ATOM 2195 N N . TYR A 1 297 ? -15.890 12.670 -1.138 1.00 44.28 297 TYR A N 1
ATOM 2196 C CA . TYR A 1 297 ? -14.729 13.072 -0.343 1.00 44.28 297 TYR A CA 1
ATOM 2197 C C . TYR A 1 297 ? -13.636 12.004 -0.496 1.00 44.28 297 TYR A C 1
ATOM 2199 O O . TYR A 1 297 ? -13.748 10.922 0.068 1.00 44.28 297 TYR A O 1
ATOM 2207 N N . GLY A 1 298 ? -12.588 12.287 -1.271 1.00 50.66 298 GLY A N 1
ATOM 2208 C CA . GLY A 1 298 ? -11.393 11.445 -1.351 1.00 50.66 298 GLY A CA 1
ATOM 2209 C C . GLY A 1 298 ? -10.218 12.130 -0.660 1.00 50.66 298 GLY A C 1
ATOM 2210 O O . GLY A 1 298 ? -9.758 13.171 -1.133 1.00 50.66 298 GLY A O 1
ATOM 2211 N N . ALA A 1 299 ? -9.732 11.569 0.450 1.00 53.38 299 ALA A N 1
ATOM 2212 C CA . ALA A 1 299 ? -8.432 11.946 0.999 1.00 53.38 299 ALA A CA 1
ATOM 2213 C C . ALA A 1 299 ? -7.341 11.237 0.189 1.00 53.38 299 ALA A C 1
ATOM 2215 O O . ALA A 1 299 ? -7.333 10.015 0.124 1.00 53.38 299 ALA A O 1
ATOM 2216 N N . TYR A 1 300 ? -6.423 11.980 -0.424 1.00 63.12 300 TYR A N 1
ATOM 2217 C CA . TYR A 1 300 ? -5.302 11.402 -1.169 1.00 63.12 300 TYR A CA 1
ATOM 2218 C C . TYR A 1 300 ? -4.038 11.487 -0.320 1.00 63.12 300 TYR A C 1
ATOM 2220 O O . TYR A 1 300 ? -3.699 12.568 0.142 1.00 63.12 300 TYR A O 1
ATOM 2228 N N . ALA A 1 301 ? -3.311 10.389 -0.117 1.00 73.19 301 ALA A N 1
ATOM 2229 C CA . ALA A 1 301 ? -1.952 10.472 0.420 1.00 73.19 301 ALA A CA 1
ATOM 2230 C C . ALA A 1 301 ? -0.980 10.759 -0.735 1.00 73.19 301 ALA A C 1
ATOM 2232 O O . ALA A 1 301 ? -0.922 9.997 -1.699 1.00 73.19 301 ALA A O 1
ATOM 2233 N N . GLN A 1 302 ? -0.229 11.855 -0.654 1.00 79.00 302 GLN A N 1
ATOM 2234 C CA . GLN A 1 302 ? 0.780 12.241 -1.636 1.00 79.00 302 GLN A CA 1
ATOM 2235 C C . GLN A 1 302 ? 2.166 12.159 -1.007 1.00 79.00 302 GLN A C 1
ATOM 2237 O O . GLN A 1 302 ? 2.388 12.678 0.085 1.00 79.00 302 GLN A O 1
ATOM 2242 N N . ILE A 1 303 ? 3.111 11.532 -1.708 1.00 86.56 303 ILE A N 1
ATOM 2243 C CA . ILE A 1 303 ? 4.517 11.599 -1.319 1.00 86.56 303 ILE A CA 1
ATOM 2244 C C . ILE A 1 303 ? 5.005 13.048 -1.442 1.00 86.56 303 ILE A C 1
ATOM 2246 O O . ILE A 1 303 ? 4.854 13.678 -2.489 1.00 86.56 303 ILE A O 1
ATOM 2250 N N . VAL A 1 304 ? 5.550 13.586 -0.356 1.00 87.50 304 VAL A N 1
ATOM 2251 C CA . VAL A 1 304 ? 6.060 14.962 -0.272 1.00 87.50 304 VAL A CA 1
ATOM 2252 C C . VAL A 1 304 ? 7.574 15.013 -0.127 1.00 87.50 304 VAL A C 1
ATOM 2254 O O . VAL A 1 304 ? 8.198 16.008 -0.480 1.00 87.50 304 VAL A O 1
ATOM 2257 N N . SER A 1 305 ? 8.196 13.936 0.346 1.00 92.50 305 SER A N 1
ATOM 2258 C CA . SER A 1 305 ? 9.649 13.798 0.331 1.00 92.50 305 SER A CA 1
ATOM 2259 C C . SER A 1 305 ? 10.072 12.332 0.319 1.00 92.50 305 SER A C 1
ATOM 2261 O O . SER A 1 305 ? 9.254 11.437 0.543 1.00 92.50 305 SER A O 1
ATOM 2263 N N . GLY A 1 306 ? 11.344 12.093 0.009 1.00 94.88 306 GLY A N 1
ATOM 2264 C CA . GLY A 1 306 ? 11.953 10.766 0.007 1.00 94.88 306 GLY A CA 1
ATOM 2265 C C . GLY A 1 306 ? 12.442 10.339 -1.370 1.00 94.88 306 GLY A C 1
ATOM 2266 O O . GLY A 1 306 ? 12.282 11.042 -2.368 1.00 94.88 306 GLY A O 1
ATOM 2267 N N . THR A 1 307 ? 13.078 9.172 -1.417 1.00 97.62 307 THR A N 1
ATOM 2268 C CA . THR A 1 307 ? 13.691 8.630 -2.635 1.00 97.62 307 THR A CA 1
ATOM 2269 C C . THR A 1 307 ? 13.094 7.279 -2.995 1.00 97.62 307 THR A C 1
ATOM 2271 O O . THR A 1 307 ? 13.070 6.364 -2.173 1.00 97.62 307 THR A O 1
ATOM 2274 N N . GLN A 1 308 ? 12.659 7.137 -4.244 1.00 97.19 308 GLN A N 1
ATOM 2275 C CA . GLN A 1 308 ? 12.192 5.890 -4.837 1.00 97.19 308 GLN A CA 1
ATOM 2276 C C . GLN A 1 308 ? 13.210 5.399 -5.865 1.00 97.19 308 GLN A C 1
ATOM 2278 O O . GLN A 1 308 ? 13.472 6.075 -6.856 1.00 97.19 308 GLN A O 1
ATOM 2283 N N . LYS A 1 309 ? 13.763 4.206 -5.654 1.00 98.25 309 LYS A N 1
ATOM 2284 C CA . LYS A 1 309 ? 14.599 3.506 -6.636 1.00 98.25 309 LYS A CA 1
ATOM 2285 C C . LYS A 1 309 ? 13.792 2.384 -7.258 1.00 98.25 309 LYS A C 1
ATOM 2287 O O . LYS A 1 309 ? 13.250 1.552 -6.532 1.00 98.25 309 LYS A O 1
ATOM 2292 N N . CYS A 1 310 ? 13.711 2.379 -8.578 1.00 98.06 310 CYS A N 1
ATOM 2293 C CA . CYS A 1 310 ? 13.012 1.358 -9.346 1.00 98.06 310 CYS A CA 1
ATOM 2294 C C . CYS A 1 310 ? 13.987 0.740 -10.343 1.00 98.06 310 CYS A C 1
ATOM 2296 O O . CYS A 1 310 ? 14.763 1.469 -10.962 1.00 98.06 310 CYS A O 1
ATOM 2298 N N . SER A 1 311 ? 13.925 -0.579 -10.512 1.00 97.62 311 SER A N 1
ATOM 2299 C CA . SER A 1 311 ? 14.851 -1.283 -11.399 1.00 97.62 311 SER A CA 1
ATOM 2300 C C . SER A 1 311 ? 14.184 -2.412 -12.165 1.00 97.62 311 SER A C 1
ATOM 2302 O O . SER A 1 311 ? 13.342 -3.118 -11.606 1.00 97.62 311 SER A O 1
ATOM 2304 N N . ILE A 1 312 ? 14.623 -2.626 -13.406 1.00 96.06 312 ILE A N 1
ATOM 2305 C CA . ILE A 1 312 ? 14.450 -3.893 -14.124 1.00 96.06 312 ILE A CA 1
ATOM 2306 C C . ILE A 1 312 ? 15.487 -4.879 -13.592 1.00 96.06 312 ILE A C 1
ATOM 2308 O O . ILE A 1 312 ? 16.684 -4.626 -13.669 1.00 96.06 312 ILE A O 1
ATOM 2312 N N . THR A 1 313 ? 15.033 -6.001 -13.043 1.00 96.00 313 THR A N 1
ATOM 2313 C CA . THR A 1 313 ? 15.908 -7.052 -12.498 1.00 96.00 313 THR A CA 1
ATOM 2314 C C . THR A 1 313 ? 15.957 -8.298 -13.377 1.00 96.00 313 THR A C 1
ATOM 2316 O O . THR A 1 313 ? 16.714 -9.226 -13.087 1.00 96.00 313 THR A O 1
ATOM 2319 N N . SER A 1 314 ? 15.178 -8.327 -14.463 1.00 90.88 314 SER A N 1
ATOM 2320 C CA . SER A 1 314 ? 15.308 -9.342 -15.508 1.00 90.88 314 SER A CA 1
ATOM 2321 C C . SER A 1 314 ? 16.699 -9.313 -16.162 1.00 90.88 314 SER A C 1
ATOM 2323 O O . SER A 1 314 ? 17.294 -8.241 -16.290 1.00 90.88 314 SER A O 1
ATOM 2325 N N . PRO A 1 315 ? 17.221 -10.468 -16.613 1.00 87.25 315 PRO A N 1
ATOM 2326 C CA . PRO A 1 315 ? 18.444 -10.542 -17.404 1.00 87.25 315 PRO A CA 1
ATOM 2327 C C . PRO A 1 315 ? 18.441 -9.643 -18.647 1.00 87.25 315 PRO A C 1
ATOM 2329 O O . PRO A 1 315 ? 17.411 -9.417 -19.287 1.00 87.25 315 PRO A O 1
ATOM 2332 N N . ALA A 1 316 ? 19.633 -9.187 -19.041 1.00 74.94 316 ALA A N 1
ATOM 2333 C CA . ALA A 1 316 ? 19.826 -8.521 -20.324 1.00 74.94 316 ALA A CA 1
ATOM 2334 C C . ALA A 1 316 ? 19.410 -9.467 -21.468 1.00 74.94 316 ALA A C 1
ATOM 2336 O O . ALA A 1 316 ? 19.899 -10.593 -21.551 1.00 74.94 316 ALA A O 1
ATOM 2337 N N . GLY A 1 317 ? 18.499 -9.006 -22.330 1.00 78.75 317 GLY A N 1
ATOM 2338 C CA . GLY A 1 317 ? 17.851 -9.812 -23.375 1.00 78.75 317 GLY A CA 1
ATOM 2339 C C . GLY A 1 317 ? 16.341 -9.972 -23.177 1.00 78.75 317 GLY A C 1
ATOM 2340 O O . GLY A 1 317 ? 15.613 -10.089 -24.159 1.00 78.75 317 GLY A O 1
ATOM 2341 N N . ASP A 1 318 ? 15.856 -9.865 -21.937 1.00 85.81 318 ASP A N 1
ATOM 2342 C CA . ASP A 1 318 ? 14.417 -9.893 -21.636 1.00 85.81 318 ASP A CA 1
ATOM 2343 C C . ASP A 1 318 ? 13.739 -8.531 -21.833 1.00 85.81 318 ASP A C 1
ATOM 2345 O O . ASP A 1 318 ? 12.513 -8.432 -21.800 1.00 85.81 318 ASP A O 1
ATOM 2349 N N . TYR A 1 319 ? 14.522 -7.476 -22.051 1.00 84.38 319 TYR A N 1
ATOM 2350 C CA . TYR A 1 319 ? 14.059 -6.119 -22.313 1.00 84.38 319 TYR A CA 1
ATOM 2351 C C . TYR A 1 319 ? 14.977 -5.422 -23.328 1.00 84.38 319 TYR A C 1
ATOM 2353 O O . TYR A 1 319 ? 16.150 -5.772 -23.481 1.00 84.38 319 TYR A O 1
ATOM 2361 N N . SER A 1 320 ? 14.441 -4.422 -24.031 1.00 86.00 320 SER A N 1
ATOM 2362 C CA . SER A 1 320 ? 15.188 -3.658 -25.037 1.00 86.00 320 SER A CA 1
ATOM 2363 C C . SER A 1 320 ? 16.203 -2.722 -24.378 1.00 86.00 320 SER A C 1
ATOM 2365 O O . SER A 1 320 ? 15.817 -1.743 -23.742 1.00 86.00 320 SER A O 1
ATOM 2367 N N . ILE A 1 321 ? 17.499 -2.974 -24.570 1.00 84.94 321 ILE A N 1
ATOM 2368 C CA . ILE A 1 321 ? 18.572 -2.084 -24.090 1.00 84.94 321 ILE A CA 1
ATOM 2369 C C . ILE A 1 321 ? 18.648 -0.763 -24.870 1.00 84.94 321 ILE A C 1
ATOM 2371 O O . ILE A 1 321 ? 19.205 0.211 -24.375 1.00 84.94 321 ILE A O 1
ATOM 2375 N N . GLU A 1 322 ? 18.068 -0.705 -26.072 1.00 84.00 322 GLU A N 1
ATOM 2376 C CA . GLU A 1 322 ? 17.936 0.546 -26.829 1.00 84.00 322 GLU A CA 1
ATOM 2377 C C . GLU A 1 322 ? 16.890 1.463 -26.187 1.00 84.00 322 GLU A C 1
ATOM 2379 O O . GLU A 1 322 ? 17.071 2.677 -26.115 1.00 84.00 322 GLU A O 1
ATOM 2384 N N . THR A 1 323 ? 15.803 0.875 -25.682 1.00 82.75 323 THR A N 1
ATOM 2385 C CA . THR A 1 323 ? 14.741 1.594 -24.964 1.00 82.75 323 THR A CA 1
ATOM 2386 C C . THR A 1 323 ? 15.136 1.883 -23.515 1.00 82.75 323 THR A C 1
ATOM 2388 O O . THR A 1 323 ? 14.817 2.947 -22.985 1.00 82.75 323 THR A O 1
ATOM 2391 N N . TYR A 1 324 ? 15.853 0.950 -22.886 1.00 87.88 324 TYR A N 1
ATOM 2392 C CA . TYR A 1 324 ? 16.275 1.004 -21.490 1.00 87.88 324 TYR A CA 1
ATOM 2393 C C . TYR A 1 324 ? 17.801 0.863 -21.380 1.00 87.88 324 TYR A C 1
ATOM 2395 O O . TYR A 1 324 ? 18.299 -0.186 -20.962 1.00 87.88 324 TYR A O 1
ATOM 2403 N N . PRO A 1 325 ? 18.570 1.909 -21.739 1.00 88.94 325 PRO A N 1
ATOM 2404 C CA . PRO A 1 325 ? 20.035 1.871 -21.688 1.00 88.94 325 PRO A CA 1
ATOM 2405 C C . PRO A 1 325 ? 20.595 1.687 -20.269 1.00 88.94 325 PRO A C 1
ATOM 2407 O O . PRO A 1 325 ? 21.732 1.254 -20.104 1.00 88.94 325 PRO A O 1
ATOM 2410 N N . SER A 1 326 ? 19.798 1.988 -19.241 1.00 93.81 326 SER A N 1
ATOM 2411 C CA . SER A 1 326 ? 20.063 1.624 -17.848 1.00 93.81 326 SER A CA 1
ATOM 2412 C C . SER A 1 326 ? 18.849 0.887 -17.265 1.00 93.81 326 SER A C 1
ATOM 2414 O O . SER A 1 326 ? 17.714 1.278 -17.563 1.00 93.81 326 SER A O 1
ATOM 2416 N N . PRO A 1 327 ? 19.051 -0.158 -16.442 1.00 94.75 327 PRO A N 1
ATOM 2417 C CA . PRO A 1 327 ? 17.953 -0.847 -15.774 1.00 94.75 327 PRO A CA 1
ATOM 2418 C C . PRO A 1 327 ? 17.423 -0.080 -14.559 1.00 94.75 327 PRO A C 1
ATOM 2420 O O . PRO A 1 327 ? 16.356 -0.432 -14.070 1.00 94.75 327 PRO A O 1
ATOM 2423 N N . ASP A 1 328 ? 18.137 0.941 -14.074 1.00 97.06 328 ASP A N 1
ATOM 2424 C CA . ASP A 1 328 ? 17.870 1.612 -12.802 1.00 97.06 328 ASP A CA 1
ATOM 2425 C C . ASP A 1 328 ? 17.413 3.055 -13.005 1.00 97.06 328 ASP A C 1
ATOM 2427 O O . ASP A 1 328 ? 17.995 3.805 -13.790 1.00 97.06 328 ASP A O 1
ATOM 2431 N N . VAL A 1 329 ? 16.420 3.478 -12.226 1.00 97.62 329 VAL A N 1
ATOM 2432 C CA . VAL A 1 329 ? 15.979 4.871 -12.138 1.00 97.62 329 VAL A CA 1
ATOM 2433 C C . VAL A 1 329 ? 15.786 5.286 -10.681 1.00 97.62 329 VAL A C 1
ATOM 2435 O O . VAL A 1 329 ? 15.286 4.518 -9.856 1.00 97.62 329 VAL A O 1
ATOM 2438 N N . GLU A 1 330 ? 16.166 6.521 -10.362 1.00 98.00 330 GLU A N 1
ATOM 2439 C CA . GLU A 1 330 ? 15.941 7.134 -9.052 1.00 98.00 330 GLU A CA 1
ATOM 2440 C C . GLU A 1 330 ? 15.016 8.346 -9.194 1.00 98.00 330 GLU A C 1
ATOM 2442 O O . GLU A 1 330 ? 15.263 9.232 -10.008 1.00 98.00 330 GLU A O 1
ATOM 2447 N N . TYR A 1 331 ? 13.958 8.377 -8.389 1.00 95.44 331 TYR A N 1
ATOM 2448 C CA . TYR A 1 331 ? 13.033 9.494 -8.236 1.00 95.44 331 TYR A CA 1
ATOM 2449 C C . TYR A 1 331 ? 13.214 10.095 -6.848 1.00 95.44 331 TYR A C 1
ATOM 2451 O O . TYR A 1 331 ? 13.053 9.397 -5.847 1.00 95.44 331 TYR A O 1
ATOM 2459 N N . VAL A 1 332 ? 13.529 11.383 -6.779 1.00 95.06 332 VAL A N 1
ATOM 2460 C CA . VAL A 1 332 ? 13.690 12.124 -5.525 1.00 95.06 332 VAL A CA 1
ATOM 2461 C C . VAL A 1 332 ? 12.577 13.151 -5.421 1.00 95.06 332 VAL A C 1
ATOM 2463 O O . VAL A 1 332 ? 12.501 14.062 -6.242 1.00 95.06 332 VAL A O 1
ATOM 2466 N N . TRP A 1 333 ? 11.730 13.005 -4.407 1.00 91.12 333 TRP A N 1
ATOM 2467 C CA . TRP A 1 333 ? 10.650 13.935 -4.100 1.00 91.12 333 TRP A CA 1
ATOM 2468 C C . TRP A 1 333 ? 11.134 14.968 -3.096 1.00 91.12 333 TRP A C 1
ATOM 2470 O O . TRP A 1 333 ? 11.806 14.631 -2.117 1.00 91.12 333 TRP A O 1
ATOM 2480 N N . THR A 1 334 ? 10.815 16.236 -3.330 1.00 89.44 334 THR A N 1
ATOM 2481 C CA . THR A 1 334 ? 11.161 17.321 -2.410 1.00 89.44 334 THR A CA 1
ATOM 2482 C C . THR A 1 334 ? 10.018 18.317 -2.326 1.00 89.44 334 THR A C 1
ATOM 2484 O O . THR A 1 334 ? 9.626 18.916 -3.323 1.00 89.44 334 THR A O 1
ATOM 2487 N N . LEU A 1 335 ? 9.511 18.534 -1.117 1.00 85.81 335 LEU A N 1
ATOM 2488 C CA . LEU A 1 335 ? 8.588 19.618 -0.827 1.00 85.81 335 LEU A CA 1
ATOM 2489 C C . LEU A 1 335 ? 9.384 20.819 -0.317 1.00 85.81 335 LEU A C 1
ATOM 2491 O O . LEU A 1 335 ? 10.053 20.741 0.712 1.00 85.81 335 LEU A O 1
ATOM 2495 N N . SER A 1 336 ? 9.308 21.934 -1.038 1.00 85.31 336 SER A N 1
ATOM 2496 C CA . SER A 1 336 ? 9.905 23.212 -0.646 1.00 85.31 336 SER A CA 1
ATOM 2497 C C . SER A 1 336 ? 8.800 24.255 -0.500 1.00 85.31 336 SER A C 1
ATOM 2499 O O . SER A 1 336 ? 8.236 24.736 -1.485 1.00 85.31 336 SER A O 1
ATOM 2501 N N . GLY A 1 337 ? 8.447 24.585 0.745 1.00 82.94 337 GLY A N 1
ATOM 2502 C CA . GLY A 1 337 ? 7.239 25.361 1.035 1.00 82.94 337 GLY A CA 1
ATOM 2503 C C . GLY A 1 337 ? 5.991 24.606 0.568 1.00 82.94 337 GLY A C 1
ATOM 2504 O O . GLY A 1 337 ? 5.746 23.491 1.017 1.00 82.94 337 GLY A O 1
ATOM 2505 N N . ASN A 1 338 ? 5.236 25.193 -0.364 1.00 77.94 338 ASN A N 1
ATOM 2506 C CA . ASN A 1 338 ? 4.040 24.578 -0.959 1.00 77.94 338 ASN A CA 1
ATOM 2507 C C . ASN A 1 338 ? 4.295 23.953 -2.343 1.00 77.94 338 ASN A C 1
ATOM 2509 O O . ASN A 1 338 ? 3.352 23.513 -2.999 1.00 77.94 338 ASN A O 1
ATOM 2513 N N . TYR A 1 339 ? 5.546 23.937 -2.808 1.00 79.75 339 TYR A N 1
ATOM 2514 C CA . TYR A 1 339 ? 5.909 23.415 -4.122 1.00 79.75 339 TYR A CA 1
ATOM 2515 C C . TYR A 1 339 ? 6.526 22.030 -3.984 1.00 79.75 339 TYR A C 1
ATOM 2517 O O . TYR A 1 339 ? 7.577 21.872 -3.361 1.00 79.75 339 TYR A O 1
ATOM 2525 N N . LEU A 1 340 ? 5.860 21.034 -4.564 1.00 82.50 340 LEU A N 1
ATOM 2526 C CA . LEU A 1 340 ? 6.403 19.692 -4.708 1.00 82.50 340 LEU A CA 1
ATOM 2527 C C . LEU A 1 340 ? 7.151 19.595 -6.037 1.00 82.50 340 LEU A C 1
ATOM 2529 O O . LEU A 1 340 ? 6.543 19.788 -7.088 1.00 82.50 340 LEU A O 1
ATOM 2533 N N . SER A 1 341 ? 8.434 19.258 -5.977 1.00 86.25 341 SER A N 1
ATOM 2534 C CA . SER A 1 341 ? 9.264 18.956 -7.142 1.00 86.25 341 SER A CA 1
ATOM 2535 C C . SER A 1 341 ? 9.686 17.491 -7.145 1.00 86.25 341 SER A C 1
ATOM 2537 O O . SER A 1 341 ? 9.776 16.841 -6.093 1.00 86.25 341 SER A O 1
ATOM 2539 N N . VAL A 1 342 ? 9.957 16.964 -8.341 1.00 88.62 342 VAL A N 1
ATOM 2540 C CA . VAL A 1 342 ? 10.566 15.645 -8.511 1.00 88.62 342 VAL A CA 1
ATOM 2541 C C . VAL A 1 342 ? 11.813 15.729 -9.384 1.00 88.62 342 VAL A C 1
ATOM 2543 O O . VAL A 1 342 ? 11.829 16.372 -10.431 1.00 88.62 342 VAL A O 1
ATOM 2546 N N . SER A 1 343 ? 12.875 15.056 -8.944 1.00 92.75 343 SER A N 1
ATOM 2547 C CA . SER A 1 343 ? 14.102 14.869 -9.716 1.00 92.75 343 SER A CA 1
ATOM 2548 C C . SER A 1 343 ? 14.244 13.409 -10.130 1.00 92.75 343 SER A C 1
ATOM 2550 O O . SER A 1 343 ? 14.230 12.513 -9.287 1.00 92.75 343 SER A O 1
ATOM 2552 N N . VAL A 1 344 ? 14.384 13.175 -11.431 1.00 94.44 344 VAL A N 1
ATOM 2553 C CA . VAL A 1 344 ? 14.575 11.871 -12.063 1.00 94.44 344 VAL A CA 1
ATOM 2554 C C . VAL A 1 344 ? 16.037 11.727 -12.454 1.00 94.44 344 VAL A C 1
ATOM 2556 O O . VAL A 1 344 ? 16.536 12.485 -13.285 1.00 94.44 344 VAL A O 1
ATOM 2559 N N . LYS A 1 345 ? 16.722 10.733 -11.890 1.00 96.06 345 LYS A N 1
ATOM 2560 C CA . LYS A 1 345 ? 18.094 10.372 -12.260 1.00 96.06 345 LYS A CA 1
ATOM 2561 C C . LYS A 1 345 ? 18.068 9.061 -13.033 1.00 96.06 345 LYS A C 1
ATOM 2563 O O . LYS A 1 345 ? 17.613 8.041 -12.512 1.00 96.06 345 LYS A O 1
ATOM 2568 N N . TYR A 1 346 ? 18.549 9.092 -14.270 1.00 95.81 346 TYR A N 1
ATOM 2569 C CA . TYR A 1 346 ? 18.523 7.948 -15.174 1.00 95.81 346 TYR A CA 1
ATOM 2570 C C . TYR A 1 346 ? 19.692 7.989 -16.152 1.00 95.81 346 TYR A C 1
ATOM 2572 O O . TYR A 1 346 ? 19.888 8.999 -16.823 1.00 95.81 346 TYR A O 1
ATOM 2580 N N . ASN A 1 347 ? 20.435 6.884 -16.266 1.00 92.19 347 ASN A N 1
ATOM 2581 C CA . ASN A 1 347 ? 21.514 6.728 -17.247 1.00 92.19 347 ASN A CA 1
ATOM 2582 C C . ASN A 1 347 ? 22.459 7.950 -17.307 1.00 92.19 347 ASN A C 1
ATOM 2584 O O . ASN A 1 347 ? 22.600 8.569 -18.353 1.00 92.19 347 ASN A O 1
ATOM 2588 N N . VAL A 1 348 ? 23.030 8.341 -16.160 1.00 91.06 348 VAL A N 1
ATOM 2589 C CA . VAL A 1 348 ? 23.871 9.544 -15.930 1.00 91.06 348 VAL A CA 1
ATOM 2590 C C . VAL A 1 348 ? 23.206 10.914 -16.138 1.00 91.06 348 VAL A C 1
ATOM 2592 O O . VAL A 1 348 ? 23.813 11.934 -15.813 1.00 91.06 348 VAL A O 1
ATOM 2595 N N . PHE A 1 349 ? 21.966 10.965 -16.619 1.00 91.81 349 PHE A N 1
ATOM 2596 C CA . PHE A 1 349 ? 21.201 12.198 -16.780 1.00 91.81 349 PHE A CA 1
ATOM 2597 C C . PHE A 1 349 ? 20.334 12.487 -15.557 1.00 91.81 349 PHE A C 1
ATOM 2599 O O . PHE A 1 349 ? 19.900 11.580 -14.845 1.00 91.81 349 PHE A O 1
ATOM 2606 N N . VAL A 1 350 ? 20.070 13.773 -15.337 1.00 91.38 350 VAL A N 1
ATOM 2607 C CA . VAL A 1 350 ? 19.157 14.262 -14.304 1.00 91.38 350 VAL A CA 1
ATOM 2608 C C . VAL A 1 350 ? 18.153 15.196 -14.963 1.00 91.38 350 VAL A C 1
ATOM 2610 O O . VAL A 1 350 ? 18.543 16.087 -15.713 1.00 91.38 350 VAL A O 1
ATOM 2613 N N . TYR A 1 351 ? 16.875 14.988 -14.674 1.00 88.88 351 TYR A N 1
ATOM 2614 C CA . TYR A 1 351 ? 15.774 15.856 -15.074 1.00 88.88 351 TYR A CA 1
ATOM 2615 C C . TYR A 1 351 ? 14.982 16.240 -13.826 1.00 88.88 351 TYR A C 1
ATOM 2617 O O . TYR A 1 351 ? 14.601 15.359 -13.062 1.00 88.88 351 TYR A O 1
ATOM 2625 N N . SER A 1 352 ? 14.726 17.527 -13.614 1.00 86.19 352 SER A N 1
ATOM 2626 C CA . SER A 1 352 ? 13.937 18.014 -12.477 1.00 86.19 352 SER A CA 1
ATOM 2627 C C . SER A 1 352 ? 12.794 18.883 -12.980 1.00 86.19 352 SER A C 1
ATOM 2629 O O . SER A 1 352 ? 12.986 19.635 -13.939 1.00 86.19 352 SER A O 1
ATOM 2631 N N . ASN A 1 353 ? 11.626 18.782 -12.346 1.00 71.31 353 ASN A N 1
ATOM 2632 C CA . ASN A 1 353 ? 10.458 19.608 -12.658 1.00 71.31 353 ASN A CA 1
ATOM 2633 C C . ASN A 1 353 ? 9.986 20.472 -11.486 1.00 71.31 353 ASN A C 1
ATOM 2635 O O . ASN A 1 353 ? 10.387 20.203 -10.327 1.00 71.31 353 ASN A O 1
#

Radius of gyration: 20.47 Å; chains: 1; bounding box: 46×50×62 Å

Foldseek 3Di:
DAPQLQPPPPDPPDDDDDDPLCVQCVLVSNLVSQQVNQVVVLCVLVLVLLLVLQLLLQLLVVCCVDPRNPDDDAQVSSQQDWDFFAPDPDTDNSCCQQANPQWGWHADPQGIKIAFPQPAQGLNQKRKHGIKDWGQHPHSHQARQEDQVRWIKIADDPPIKIWHQHPPPRDIFIKDWDDPDPPCSVQFIWTWHHHDPLKIWTWTFQTWMETPPDPLAIKGKIWIKMKHALAPNSGSHPCRQGPSVRPGHRWIWMWTKMKTFGNDFFPVSNYTWIKMKTWARWTWTWDFDPDDDPGGGHTHTDTQFTKMKMFGPDDDPRHDCVSAVDRIKMWTWHHDPNDIKIWIQGPNRIDID